Protein AF-A0A968WTU8-F1 (afdb_monomer_lite)

Sequence (227 aa):
MKKSLRFFLPLSRCSSVLLLAVFSMELAHGQPIQQPKMQFTPGAAETWNATWQGVAGRTYFPQWSPDLVTWNYMPHMEFGTGAKSLSVPDHGASQFFMRLQHVDDPSIADLTAARNADFDRDGFSNAYEIETLGTSPLLVPALVGDSDQDGLLDSWEIQYFGNLSQIANADPDGDGVNNQEEFINGSNPNHIPSTAPVPIGNLDPNTVTQVTNNWQEPVSFKVFTKI

pLDDT: mean 70.74, std 22.75, range [25.69, 97.5]

Structure (mmCIF, N/CA/C/O backbone):
data_AF-A0A968WTU8-F1
#
_entry.id   AF-A0A968WTU8-F1
#
loop_
_atom_site.group_PDB
_atom_site.id
_atom_site.type_symbol
_atom_site.label_atom_id
_atom_site.label_alt_id
_atom_site.label_comp_id
_atom_site.label_asym_id
_atom_site.label_entity_id
_atom_site.label_seq_id
_atom_site.pdbx_PDB_ins_code
_atom_site.Cartn_x
_atom_site.Cartn_y
_atom_site.Cartn_z
_atom_site.occupancy
_atom_site.B_iso_or_equiv
_atom_site.auth_seq_id
_atom_site.auth_comp_id
_atom_site.auth_asym_id
_atom_site.auth_atom_id
_atom_site.pdbx_PDB_model_num
ATOM 1 N N . MET A 1 1 ? -62.987 -37.146 27.485 1.00 36.16 1 MET A N 1
ATOM 2 C CA . MET A 1 1 ? -61.827 -36.363 27.966 1.00 36.16 1 MET A CA 1
ATOM 3 C C . MET A 1 1 ? -62.180 -34.872 27.883 1.00 36.16 1 MET A C 1
ATOM 5 O O . MET A 1 1 ? -62.634 -34.468 26.829 1.00 36.16 1 MET A O 1
ATOM 9 N N . LYS A 1 2 ? -62.093 -34.157 29.026 1.00 34.06 2 LYS A N 1
ATOM 10 C CA . LYS A 1 2 ? -62.074 -32.688 29.331 1.00 34.06 2 LYS A CA 1
ATOM 11 C C . LYS A 1 2 ? -62.731 -31.697 28.322 1.00 34.06 2 LYS A C 1
ATOM 13 O O . LYS A 1 2 ? -62.308 -31.634 27.182 1.00 34.06 2 LYS A O 1
ATOM 18 N N . LYS A 1 3 ? -63.834 -30.999 28.686 1.00 31.39 3 LYS A N 1
ATOM 19 C CA . LYS A 1 3 ? -63.937 -29.608 29.259 1.00 31.39 3 LYS A CA 1
ATOM 20 C C . LYS A 1 3 ? -63.150 -28.546 28.454 1.00 31.39 3 LYS A C 1
ATOM 22 O O . LYS A 1 3 ? -61.993 -28.799 28.186 1.00 31.39 3 LYS A O 1
ATOM 27 N N . SER A 1 4 ? -63.554 -27.299 28.191 1.00 29.16 4 SER A N 1
ATOM 28 C CA . SER A 1 4 ? -64.756 -26.457 28.322 1.00 29.16 4 SER A CA 1
ATOM 29 C C . SER A 1 4 ? -64.323 -25.031 27.881 1.00 29.16 4 SER A C 1
ATOM 31 O O . SER A 1 4 ? -63.171 -24.677 28.100 1.00 29.16 4 SER A O 1
ATOM 33 N N . LEU A 1 5 ? -65.280 -24.200 27.445 1.00 25.69 5 LEU A N 1
ATOM 34 C CA . LEU A 1 5 ? -65.369 -22.735 27.654 1.00 25.69 5 LEU A CA 1
ATOM 35 C C . LEU A 1 5 ? -64.759 -21.703 26.667 1.00 25.69 5 LEU A C 1
ATOM 37 O O . LEU A 1 5 ? -63.697 -21.866 26.087 1.00 25.69 5 LEU A O 1
ATOM 41 N N . ARG A 1 6 ? -65.545 -20.618 26.548 1.00 34.19 6 ARG A N 1
ATOM 42 C CA . ARG A 1 6 ? -65.535 -19.413 25.687 1.00 34.19 6 ARG A CA 1
ATOM 43 C C . ARG A 1 6 ? -64.488 -18.351 26.102 1.00 34.19 6 ARG A C 1
ATOM 45 O O . ARG A 1 6 ? -64.114 -18.358 27.267 1.00 34.19 6 ARG A O 1
ATOM 52 N N . PHE A 1 7 ? -64.169 -17.372 25.231 1.00 26.56 7 PHE A N 1
ATOM 53 C CA . PHE A 1 7 ? -64.463 -15.910 25.350 1.00 26.56 7 PHE A CA 1
ATOM 54 C C . PHE A 1 7 ? -63.643 -15.019 24.367 1.00 26.56 7 PHE A C 1
ATOM 56 O O . PHE A 1 7 ? -62.728 -15.487 23.705 1.00 26.56 7 PHE A O 1
ATOM 63 N N . PHE A 1 8 ? -64.081 -13.757 24.248 1.00 26.77 8 PHE A N 1
ATOM 64 C CA . PHE A 1 8 ? -63.790 -12.656 23.302 1.00 26.77 8 PHE A CA 1
ATOM 65 C C . PHE A 1 8 ? -62.324 -12.127 23.160 1.00 26.77 8 PHE A C 1
ATOM 67 O O . PHE A 1 8 ? -61.536 -12.251 24.087 1.00 26.77 8 PHE A O 1
ATOM 74 N N . LEU A 1 9 ? -62.074 -11.475 21.995 1.00 33.00 9 LEU A N 1
ATOM 75 C CA . LEU A 1 9 ? -61.032 -10.517 21.479 1.00 33.00 9 LEU A CA 1
ATOM 76 C C . LEU A 1 9 ? -60.126 -9.747 22.494 1.00 33.00 9 LEU A C 1
ATOM 78 O O . LEU A 1 9 ? -60.598 -9.555 23.612 1.00 33.00 9 LEU A O 1
ATOM 82 N N . PRO A 1 10 ? -58.921 -9.176 22.142 1.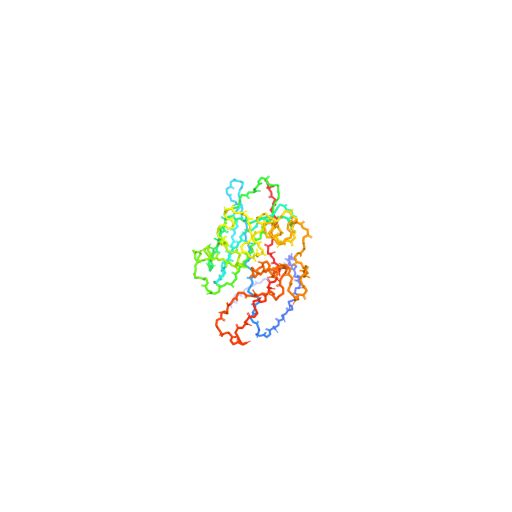00 31.44 10 PRO A N 1
ATOM 83 C CA . PRO A 1 10 ? -58.650 -8.365 20.925 1.00 31.44 10 PRO A CA 1
ATOM 84 C C . PRO A 1 10 ? -57.211 -8.362 20.312 1.00 31.44 10 PRO A C 1
ATOM 86 O O . PRO A 1 10 ? -56.293 -9.034 20.769 1.00 31.44 10 PRO A O 1
ATOM 89 N N . LEU A 1 11 ? -57.067 -7.574 19.231 1.00 36.69 11 LEU A N 1
ATOM 90 C CA . LEU A 1 11 ? -55.878 -7.267 18.411 1.00 36.69 11 LEU A CA 1
ATOM 91 C C . LEU A 1 11 ? -54.558 -7.042 19.175 1.00 36.69 11 LEU A C 1
ATOM 93 O O . LEU A 1 11 ? -54.524 -6.269 20.130 1.00 36.69 11 LEU A O 1
ATOM 97 N N . SER A 1 12 ? -53.443 -7.522 18.605 1.00 30.09 12 SER A N 1
ATOM 98 C CA . SER A 1 12 ? -52.182 -6.771 18.650 1.00 30.09 12 SER A CA 1
ATOM 99 C C . SER A 1 12 ? -51.237 -7.087 17.481 1.00 30.09 12 SER A C 1
ATOM 101 O O . SER A 1 12 ? -51.089 -8.226 17.051 1.00 30.09 12 SER A O 1
ATOM 103 N N . ARG A 1 13 ? -50.664 -5.994 16.975 1.00 31.86 13 ARG A N 1
ATOM 104 C CA . ARG A 1 13 ? -49.698 -5.752 15.890 1.00 31.86 13 ARG A CA 1
ATOM 105 C C . ARG A 1 13 ? -48.720 -6.884 15.532 1.00 31.86 13 ARG A C 1
ATOM 107 O O . ARG A 1 13 ? -48.031 -7.391 16.404 1.00 31.86 13 ARG A O 1
ATOM 114 N N . CYS A 1 14 ? -48.500 -7.074 14.228 1.00 28.91 14 CYS A N 1
ATOM 115 C CA . CYS A 1 14 ? -47.146 -7.115 13.660 1.00 28.91 14 CYS A CA 1
ATOM 116 C C . CYS A 1 14 ? -47.191 -6.884 12.140 1.00 28.91 14 CYS A C 1
ATOM 118 O O . CYS A 1 14 ? -47.881 -7.598 11.417 1.00 28.91 14 CYS A O 1
ATOM 120 N N . SER A 1 15 ? -46.490 -5.851 11.673 1.00 29.53 15 SER A N 1
ATOM 121 C CA . SER A 1 15 ? -46.333 -5.508 10.258 1.00 29.53 15 SER A CA 1
ATOM 122 C C . SER A 1 15 ? -45.468 -6.549 9.545 1.00 29.53 15 SER A C 1
ATOM 124 O O . SER A 1 15 ? -44.352 -6.815 9.983 1.00 29.53 15 SER A O 1
ATOM 126 N N . SER A 1 16 ? -45.935 -7.079 8.415 1.00 31.58 16 SER A N 1
ATOM 127 C CA . SER A 1 16 ? -45.098 -7.809 7.457 1.00 31.58 16 SER A CA 1
ATOM 128 C C . SER A 1 16 ? -44.962 -6.970 6.192 1.00 31.58 16 SER A C 1
ATOM 130 O O . SER A 1 16 ? -45.919 -6.821 5.436 1.00 31.58 16 SER A O 1
ATOM 132 N N . VAL A 1 17 ? -43.775 -6.401 5.980 1.00 32.84 17 VAL A N 1
ATOM 133 C CA . VAL A 1 17 ? -43.367 -5.853 4.683 1.00 32.84 17 VAL A CA 1
ATOM 134 C C . VAL A 1 17 ? -42.724 -6.996 3.904 1.00 32.84 17 VAL A C 1
ATOM 136 O O . VAL A 1 17 ? -41.742 -7.591 4.339 1.00 32.84 17 VAL A O 1
ATOM 139 N N . LEU A 1 18 ? -43.351 -7.326 2.781 1.00 27.78 18 LEU A N 1
ATOM 140 C CA . LEU A 1 18 ? -42.940 -8.331 1.812 1.00 27.78 18 LEU A CA 1
ATOM 141 C C . LEU A 1 18 ? -41.693 -7.825 1.064 1.00 27.78 18 LEU A C 1
ATOM 143 O O . LEU A 1 18 ? -41.792 -6.867 0.301 1.00 27.78 18 LEU A O 1
ATOM 147 N N . LEU A 1 19 ? -40.533 -8.450 1.277 1.00 27.72 19 LEU A N 1
ATOM 148 C CA . LEU A 1 19 ? -39.327 -8.196 0.485 1.00 27.72 19 LEU A CA 1
ATOM 149 C C . LEU A 1 19 ? -39.204 -9.300 -0.576 1.00 27.72 19 LEU A C 1
ATOM 151 O O . LEU A 1 19 ? -38.954 -10.459 -0.244 1.00 27.72 19 LEU A O 1
ATOM 155 N N . LEU A 1 20 ? -39.428 -8.949 -1.845 1.00 27.16 20 LEU A N 1
ATOM 156 C CA . LEU A 1 20 ? -39.150 -9.822 -2.988 1.00 27.16 20 LEU A CA 1
ATOM 157 C C . LEU A 1 20 ? -37.631 -10.041 -3.077 1.00 27.16 20 LEU A C 1
ATOM 159 O O . LEU A 1 20 ? -36.889 -9.107 -3.372 1.00 27.16 20 LEU A O 1
ATOM 163 N N . ALA A 1 21 ? -37.169 -11.268 -2.839 1.00 30.45 21 ALA A N 1
ATOM 164 C CA . ALA A 1 21 ? -35.802 -11.672 -3.141 1.00 30.45 21 ALA A CA 1
ATOM 165 C C . ALA A 1 21 ? -35.732 -12.132 -4.604 1.00 30.45 21 ALA A C 1
ATOM 167 O O . ALA A 1 21 ? -36.342 -13.136 -4.972 1.00 30.45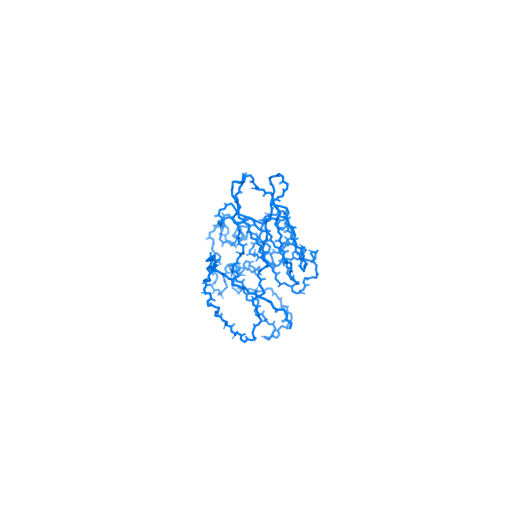 21 ALA A O 1
ATOM 168 N N . VAL A 1 22 ? -34.998 -11.397 -5.439 1.00 30.91 22 VAL A N 1
ATOM 169 C CA . VAL A 1 22 ? -34.605 -11.868 -6.771 1.00 30.91 22 VAL A CA 1
ATOM 170 C C . VAL A 1 22 ? -33.402 -12.790 -6.575 1.00 30.91 22 VAL A C 1
ATOM 172 O O . VAL A 1 22 ? -32.320 -12.338 -6.212 1.00 30.91 22 VAL A O 1
ATOM 175 N N . PHE A 1 23 ? -33.609 -14.095 -6.751 1.00 28.31 23 PHE A N 1
ATOM 176 C CA . PHE A 1 23 ? -32.534 -15.083 -6.839 1.00 28.31 23 PHE A CA 1
ATOM 177 C C . PHE A 1 23 ? -31.944 -15.017 -8.254 1.00 28.31 23 PHE A C 1
ATOM 179 O O . PHE A 1 23 ? -32.552 -15.524 -9.195 1.00 28.31 23 PHE A O 1
ATOM 186 N N . SER A 1 24 ? -30.771 -14.401 -8.411 1.00 33.47 24 SER A N 1
ATOM 187 C CA . SER A 1 24 ? -29.940 -14.613 -9.599 1.00 33.47 24 SER A CA 1
ATOM 188 C C . SER A 1 24 ? -29.107 -15.873 -9.385 1.00 33.47 24 SER A C 1
ATOM 190 O O . SER A 1 24 ? -28.289 -15.947 -8.470 1.00 33.47 24 SER A O 1
ATOM 192 N N . MET A 1 25 ? -29.364 -16.884 -10.209 1.00 30.64 25 MET A N 1
ATOM 193 C CA . MET A 1 25 ? -28.563 -18.097 -10.309 1.00 30.64 25 MET A CA 1
ATOM 194 C C . MET A 1 25 ? -27.553 -17.863 -11.440 1.00 30.64 25 MET A C 1
ATOM 196 O O . MET A 1 25 ? -27.904 -18.003 -12.608 1.00 30.64 25 MET A O 1
ATOM 200 N N . GLU A 1 26 ? -26.333 -17.443 -11.108 1.00 33.78 26 GLU A N 1
ATOM 201 C CA . GLU A 1 26 ? -25.251 -17.259 -12.085 1.00 33.78 26 GLU A CA 1
ATOM 202 C C . GLU A 1 26 ? -24.410 -18.545 -12.156 1.00 33.78 26 GLU A C 1
ATOM 204 O O . GLU A 1 26 ? -23.982 -19.088 -11.133 1.00 33.78 26 GLU A O 1
ATOM 209 N N . LEU A 1 27 ? -24.222 -19.060 -13.371 1.00 31.02 27 LEU A N 1
ATOM 210 C CA . LEU A 1 27 ? -23.417 -20.241 -13.676 1.00 31.02 27 LEU A CA 1
ATOM 211 C C . LEU A 1 27 ? -21.941 -20.031 -13.297 1.00 31.02 27 LEU A C 1
ATOM 213 O O . LEU A 1 27 ? -21.390 -18.949 -13.461 1.00 31.02 27 LEU A O 1
ATOM 217 N N . ALA A 1 28 ? -21.307 -21.119 -12.859 1.00 38.69 28 ALA A N 1
ATOM 218 C CA . ALA A 1 28 ? -19.905 -21.251 -12.472 1.00 38.69 28 ALA A CA 1
ATOM 219 C C . ALA A 1 28 ? -18.893 -20.490 -13.361 1.00 38.69 28 ALA A C 1
ATOM 221 O O . ALA A 1 28 ? -18.363 -21.034 -14.323 1.00 38.69 28 ALA A O 1
ATOM 222 N N . HIS A 1 29 ? -18.570 -19.264 -12.957 1.00 36.16 29 HIS A N 1
ATOM 223 C CA . HIS A 1 29 ? -17.266 -18.618 -13.097 1.00 36.16 29 HIS A CA 1
ATOM 224 C C . HIS A 1 29 ? -16.934 -18.079 -11.701 1.00 36.16 29 HIS A C 1
ATOM 226 O O . HIS A 1 29 ? -17.833 -17.583 -11.018 1.00 36.16 29 HIS A O 1
ATOM 232 N N . GLY A 1 30 ? -15.706 -18.310 -11.222 1.00 37.28 30 GLY A N 1
ATOM 233 C CA . GLY A 1 30 ? -15.306 -18.109 -9.824 1.00 37.28 30 GLY A CA 1
ATOM 234 C C . GLY A 1 30 ? -15.878 -16.822 -9.236 1.00 37.28 30 GLY A C 1
ATOM 235 O O . GLY A 1 30 ? -15.673 -15.745 -9.786 1.00 37.28 30 GLY A O 1
ATOM 236 N N . GLN A 1 31 ? -16.651 -16.957 -8.155 1.00 36.19 31 GLN A N 1
ATOM 237 C CA . GLN A 1 31 ? -17.247 -15.819 -7.460 1.00 36.19 31 GLN A CA 1
ATOM 238 C C . GLN A 1 31 ? -16.154 -14.774 -7.186 1.00 36.19 31 GLN A C 1
ATOM 240 O O . GLN A 1 31 ? -15.079 -15.179 -6.728 1.00 36.19 31 GLN A O 1
ATOM 245 N N . PRO A 1 32 ? -16.386 -13.468 -7.428 1.00 47.59 32 PRO A N 1
ATOM 246 C CA . PRO A 1 32 ? -15.446 -12.449 -6.980 1.00 47.59 32 PRO A CA 1
ATOM 247 C C . PRO A 1 32 ? -15.227 -12.669 -5.484 1.00 47.59 32 PRO A C 1
ATOM 249 O O . PRO A 1 32 ? -16.194 -12.716 -4.719 1.00 47.59 32 PRO A O 1
ATOM 252 N N . ILE A 1 33 ? -13.978 -12.918 -5.082 1.00 52.59 33 ILE A N 1
ATOM 253 C CA . ILE A 1 33 ? -13.648 -13.266 -3.700 1.00 52.59 33 ILE A CA 1
ATOM 254 C C . ILE A 1 33 ? -14.049 -12.072 -2.833 1.00 52.59 33 ILE A C 1
ATOM 256 O O . ILE A 1 33 ? -13.375 -11.041 -2.828 1.00 52.59 33 ILE A O 1
ATOM 260 N N . GLN A 1 34 ? -15.185 -12.209 -2.148 1.00 56.53 34 GLN A N 1
ATOM 261 C CA . GLN A 1 34 ? -15.853 -11.139 -1.417 1.00 56.53 34 GLN A CA 1
ATOM 262 C C . GLN A 1 34 ? -14.861 -10.423 -0.492 1.00 56.53 34 GLN A C 1
ATOM 264 O O . GLN A 1 34 ? -14.190 -11.068 0.319 1.00 56.53 34 GLN A O 1
ATOM 269 N N . GLN A 1 35 ? -14.767 -9.091 -0.595 1.00 63.72 35 GLN A N 1
ATOM 270 C CA . GLN A 1 35 ? -13.963 -8.316 0.347 1.00 63.72 35 GLN A CA 1
ATOM 271 C C . GLN A 1 35 ? -14.434 -8.582 1.780 1.00 63.72 35 GLN A C 1
ATOM 273 O O . GLN A 1 35 ? -15.645 -8.600 2.045 1.00 63.72 35 GLN A O 1
ATOM 278 N N . PRO A 1 36 ? -13.507 -8.782 2.727 1.00 71.56 36 PRO A N 1
ATOM 279 C CA . PRO A 1 36 ? -13.902 -9.058 4.087 1.00 71.56 36 PRO A CA 1
ATOM 280 C C . PRO A 1 36 ? -14.530 -7.814 4.706 1.00 71.56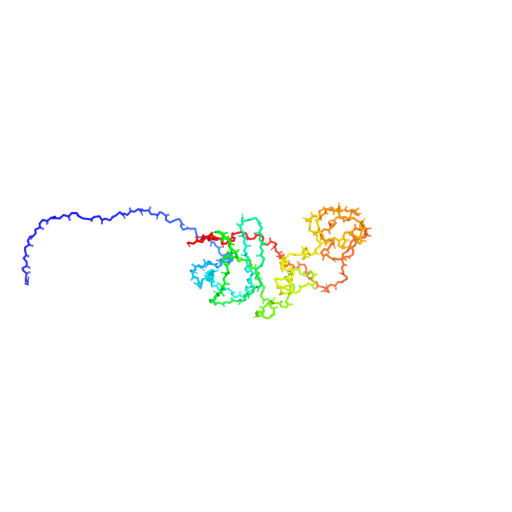 36 PRO A C 1
ATOM 282 O O . PRO A 1 36 ? -13.952 -6.729 4.740 1.00 71.56 36 PRO A O 1
ATOM 285 N N . LYS A 1 37 ? -15.749 -7.985 5.216 1.00 79.31 37 LYS A N 1
ATOM 286 C CA . LYS A 1 37 ? -16.483 -6.909 5.873 1.00 79.31 37 LYS A CA 1
ATOM 287 C C . LYS A 1 37 ? -15.765 -6.511 7.159 1.00 79.31 37 LYS A C 1
ATOM 289 O O . LYS A 1 37 ? -15.771 -7.273 8.128 1.00 79.31 37 LYS A O 1
ATOM 294 N N . MET A 1 38 ? -15.217 -5.299 7.183 1.00 85.12 38 MET A N 1
ATOM 295 C CA . MET A 1 38 ? -14.654 -4.737 8.404 1.00 85.12 38 MET A CA 1
ATOM 296 C C . MET A 1 38 ? -15.740 -4.423 9.434 1.00 85.12 38 MET A C 1
ATOM 298 O O . MET A 1 38 ? -16.815 -3.898 9.124 1.00 85.12 38 MET A O 1
ATOM 302 N N . GLN A 1 39 ? -15.429 -4.713 10.689 1.00 87.12 39 GLN A N 1
ATOM 303 C CA . GLN A 1 39 ? -16.200 -4.322 11.855 1.00 87.12 39 GLN A CA 1
ATOM 304 C C . GLN A 1 39 ? -15.348 -3.430 12.741 1.00 87.12 39 GLN A C 1
ATOM 306 O O . GLN A 1 39 ? -14.137 -3.598 12.832 1.00 87.12 39 GLN A O 1
ATOM 311 N N . PHE A 1 40 ? -16.008 -2.490 13.406 1.00 84.94 40 PHE A N 1
ATOM 312 C CA . PHE A 1 40 ? -15.340 -1.498 14.229 1.00 84.94 40 PHE A CA 1
ATOM 313 C C . PHE A 1 40 ? -16.048 -1.376 15.561 1.00 84.94 40 PHE A C 1
ATOM 315 O O . PHE A 1 40 ? -17.273 -1.221 15.595 1.00 84.94 40 PHE A O 1
ATOM 322 N N . THR A 1 41 ? -15.269 -1.417 16.630 1.00 88.75 41 THR A N 1
ATOM 323 C CA . THR A 1 41 ? -15.736 -1.203 17.999 1.00 88.75 41 THR A CA 1
ATOM 324 C C . THR A 1 41 ? -14.846 -0.168 18.678 1.00 88.75 41 THR A C 1
ATOM 326 O O . THR A 1 41 ? -13.655 -0.127 18.364 1.00 88.75 41 THR A O 1
ATOM 329 N N . PRO A 1 42 ? -15.367 0.635 19.620 1.00 88.00 42 PRO A N 1
ATOM 330 C CA . PRO A 1 42 ? -14.521 1.488 20.450 1.00 88.00 42 PRO A CA 1
ATOM 331 C C . PRO A 1 42 ? -13.392 0.681 21.109 1.00 88.00 42 PRO A C 1
ATOM 333 O O . PRO A 1 42 ? -13.622 -0.440 21.572 1.00 88.00 42 PRO A O 1
ATOM 336 N N . GLY A 1 43 ? -12.178 1.229 21.092 1.00 86.19 43 GLY A N 1
ATOM 337 C CA . GLY A 1 43 ? -10.999 0.661 21.741 1.00 86.19 43 GLY A CA 1
ATOM 338 C C . GLY A 1 43 ? -10.735 1.292 23.109 1.00 86.19 43 GLY A C 1
ATOM 339 O O . GLY A 1 43 ? -11.658 1.694 23.820 1.00 86.19 43 GLY A O 1
ATOM 340 N N . ALA A 1 44 ? -9.456 1.383 23.477 1.00 85.69 44 ALA A N 1
ATOM 341 C CA . ALA A 1 44 ? -9.008 2.251 24.565 1.00 85.69 44 ALA A CA 1
ATOM 342 C C . ALA A 1 44 ? -9.238 3.736 24.208 1.00 85.69 44 ALA A C 1
ATOM 344 O O . ALA A 1 44 ? -9.654 4.053 23.091 1.00 85.69 44 ALA A O 1
ATOM 345 N N . ALA A 1 45 ? -8.964 4.652 25.144 1.00 83.81 45 ALA A N 1
ATOM 346 C CA . ALA A 1 45 ? -9.089 6.090 24.894 1.00 83.81 45 ALA A CA 1
ATOM 347 C C . ALA A 1 45 ? -8.400 6.484 23.574 1.00 83.81 45 ALA A C 1
ATOM 349 O O . ALA A 1 45 ? -7.258 6.098 23.344 1.00 83.81 45 ALA A O 1
ATOM 350 N N . GLU A 1 46 ? -9.128 7.210 22.719 1.00 83.69 46 GLU A N 1
ATOM 351 C CA . GLU A 1 46 ? -8.649 7.712 21.417 1.00 83.69 46 GLU A CA 1
ATOM 352 C C . GLU A 1 46 ? -8.266 6.618 20.405 1.00 83.69 46 GLU A C 1
ATOM 354 O O . GLU A 1 46 ? -7.495 6.853 19.477 1.00 83.69 46 GLU A O 1
ATOM 359 N N . THR A 1 47 ? -8.827 5.411 20.548 1.00 87.19 47 THR A N 1
ATOM 360 C CA . THR A 1 47 ? -8.600 4.308 19.605 1.00 87.19 47 THR A CA 1
ATOM 361 C C . THR A 1 47 ? -9.886 3.583 19.217 1.00 87.19 47 THR A C 1
ATOM 363 O O . THR A 1 47 ? -10.869 3.537 19.962 1.00 87.19 47 THR A O 1
ATOM 366 N N . TRP A 1 48 ? -9.855 2.960 18.046 1.00 87.94 48 TRP A N 1
ATOM 367 C CA . TRP A 1 48 ? -10.869 2.057 17.520 1.00 87.94 48 TRP A CA 1
ATOM 368 C C . TRP A 1 48 ? -10.243 0.695 17.236 1.00 87.94 48 TRP A C 1
ATOM 370 O O . TRP A 1 48 ? -9.132 0.612 16.727 1.00 87.94 48 TRP A O 1
ATOM 380 N N . ASN A 1 49 ? -10.968 -0.385 17.514 1.00 89.81 49 ASN A N 1
ATOM 381 C CA . ASN A 1 49 ? -10.571 -1.721 17.079 1.00 89.81 49 ASN A CA 1
ATOM 382 C C . ASN A 1 49 ? -11.229 -2.010 15.730 1.00 89.81 49 ASN A C 1
ATOM 384 O O . ASN A 1 49 ? -12.455 -2.122 15.660 1.00 89.81 49 ASN A O 1
ATOM 388 N N . ALA A 1 50 ? -10.424 -2.145 14.682 1.00 90.94 50 ALA A N 1
ATOM 389 C CA . ALA A 1 50 ? -10.840 -2.623 13.371 1.00 90.94 50 ALA A CA 1
ATOM 390 C C . ALA A 1 50 ? -10.650 -4.141 13.309 1.00 90.94 50 ALA A C 1
ATOM 392 O O . ALA A 1 50 ? -9.580 -4.637 13.645 1.00 90.94 50 ALA A O 1
ATOM 393 N N . THR A 1 51 ? -11.663 -4.893 12.886 1.00 92.38 51 THR A N 1
ATOM 394 C CA . THR A 1 51 ? -11.590 -6.357 12.765 1.00 92.38 51 THR A CA 1
ATOM 395 C C . THR A 1 51 ? -12.167 -6.837 11.447 1.00 92.38 51 THR A C 1
ATOM 397 O O . THR A 1 51 ? -13.125 -6.260 10.933 1.00 92.38 51 THR A O 1
ATOM 400 N N . TRP A 1 52 ? -11.596 -7.897 10.886 1.00 91.94 52 TRP A N 1
ATOM 401 C CA . TRP A 1 52 ? -12.084 -8.521 9.657 1.00 91.94 52 TRP A CA 1
ATOM 402 C C . TRP A 1 52 ? -11.748 -10.013 9.633 1.00 91.94 52 TRP A C 1
ATOM 404 O O . TRP A 1 52 ? -10.980 -10.505 10.458 1.00 91.94 52 TRP A O 1
ATOM 414 N N . GLN A 1 53 ? -12.364 -10.756 8.714 1.00 92.44 53 GLN A N 1
ATOM 415 C CA . GLN A 1 53 ? -12.021 -12.160 8.484 1.00 92.44 53 GLN A CA 1
ATOM 416 C C . GLN A 1 53 ? -11.028 -12.260 7.332 1.00 92.44 53 GLN A C 1
ATOM 418 O O . GLN A 1 53 ? -11.286 -11.763 6.241 1.00 92.44 53 GLN A O 1
ATOM 423 N N . GLY A 1 54 ? -9.888 -12.883 7.589 1.00 90.88 54 GLY A N 1
ATOM 424 C CA . GLY A 1 54 ? -8.835 -13.109 6.615 1.00 90.88 54 GLY A CA 1
ATOM 425 C C . GLY A 1 54 ? -9.201 -14.172 5.577 1.00 90.88 54 GLY A C 1
ATOM 426 O O . GLY A 1 54 ? -9.978 -15.091 5.852 1.00 90.88 54 GLY A O 1
ATOM 427 N N . VAL A 1 55 ? -8.582 -14.079 4.405 1.00 87.81 55 VAL A N 1
ATOM 428 C CA . VAL A 1 55 ? -8.730 -14.981 3.258 1.00 87.81 55 VAL A CA 1
ATOM 429 C C . VAL A 1 55 ? -7.374 -15.624 2.962 1.00 87.81 55 VAL A C 1
ATOM 431 O O . VAL A 1 55 ? -6.333 -14.985 3.096 1.00 87.81 55 VAL A O 1
ATOM 434 N N . ALA A 1 56 ? -7.365 -16.907 2.597 1.00 87.12 56 ALA A N 1
ATOM 435 C CA . ALA A 1 56 ? -6.133 -17.625 2.267 1.00 87.12 56 ALA A CA 1
ATOM 436 C C . ALA A 1 56 ? -5.416 -16.969 1.076 1.00 87.12 56 ALA A C 1
ATOM 438 O O . ALA A 1 56 ? -6.071 -16.627 0.098 1.00 87.12 56 ALA A O 1
ATOM 439 N N . GLY A 1 57 ? -4.091 -16.809 1.161 1.00 84.88 57 GLY A N 1
ATOM 440 C CA . GLY A 1 57 ? -3.283 -16.199 0.094 1.00 84.88 57 GLY A CA 1
ATOM 441 C C . GLY A 1 57 ? -3.462 -14.685 -0.072 1.00 84.88 57 GLY A C 1
ATOM 442 O O . GLY A 1 57 ? -2.883 -14.109 -0.986 1.00 84.88 57 GLY A O 1
ATOM 443 N N . ARG A 1 58 ? -4.250 -14.034 0.796 1.00 90.12 58 ARG A N 1
ATOM 444 C CA . ARG A 1 58 ? -4.491 -12.591 0.741 1.00 90.12 58 ARG A CA 1
ATOM 445 C C . ARG A 1 58 ? -3.588 -11.841 1.710 1.00 90.12 58 ARG A C 1
ATOM 447 O O . ARG A 1 58 ? -3.593 -12.130 2.909 1.00 90.12 58 ARG A O 1
ATOM 454 N N . THR A 1 59 ? -2.886 -10.837 1.202 1.00 92.88 59 THR A N 1
ATOM 455 C CA . THR A 1 59 ? -2.178 -9.823 1.992 1.00 92.88 59 THR A CA 1
ATOM 456 C C . THR A 1 59 ? -3.049 -8.580 2.101 1.00 92.88 59 THR A C 1
ATOM 458 O O . THR A 1 59 ? -3.648 -8.167 1.113 1.00 92.88 59 THR A O 1
ATOM 461 N N . TYR A 1 60 ? -3.131 -7.983 3.286 1.00 93.12 60 TYR A N 1
ATOM 462 C CA . TYR A 1 60 ? -3.938 -6.802 3.575 1.00 93.12 60 TYR A CA 1
ATOM 463 C C . TYR A 1 60 ? -3.066 -5.613 3.960 1.00 93.12 60 TYR A C 1
ATOM 465 O O . TYR A 1 60 ? -2.194 -5.740 4.820 1.00 93.12 60 TYR A O 1
ATOM 473 N N . PHE A 1 61 ? -3.407 -4.455 3.403 1.00 92.00 61 PHE A N 1
ATOM 474 C CA . PHE A 1 61 ? -2.774 -3.164 3.637 1.00 92.00 61 PHE A CA 1
ATOM 475 C C . PHE A 1 61 ? -3.845 -2.173 4.121 1.00 92.00 61 PHE A C 1
ATOM 477 O O . PHE A 1 61 ? -4.620 -1.636 3.320 1.00 92.00 61 PHE A O 1
ATOM 484 N N . PRO A 1 62 ? -3.979 -1.972 5.440 1.00 92.12 62 PRO A N 1
ATOM 485 C CA . PRO A 1 62 ? -4.906 -0.998 5.991 1.00 92.12 62 PRO A CA 1
ATOM 486 C C . PRO A 1 62 ? -4.508 0.421 5.587 1.00 92.12 62 PRO A C 1
ATOM 488 O O . PRO A 1 62 ? -3.340 0.800 5.656 1.00 92.12 62 PRO A O 1
ATOM 491 N N . GLN A 1 63 ? -5.500 1.216 5.200 1.00 89.88 63 GLN A N 1
ATOM 492 C CA . GLN A 1 63 ? -5.327 2.630 4.898 1.00 89.88 63 GLN A CA 1
ATOM 493 C C . GLN A 1 63 ? -6.345 3.469 5.656 1.00 89.88 63 GLN A C 1
ATOM 495 O O . GLN A 1 63 ? -7.457 3.015 5.949 1.00 89.88 63 GLN A O 1
ATOM 500 N N . TRP A 1 64 ? -5.979 4.721 5.906 1.00 86.88 64 TRP A N 1
ATOM 501 C CA . TRP A 1 64 ? -6.859 5.715 6.497 1.00 86.88 64 TRP A CA 1
ATOM 502 C C . TRP A 1 64 ? -6.886 6.994 5.665 1.00 86.88 64 TRP A C 1
ATOM 504 O O . TRP A 1 64 ? -5.960 7.295 4.912 1.00 86.88 64 TRP A O 1
ATOM 514 N N . SER A 1 65 ? -7.973 7.740 5.798 1.00 84.12 65 SER A N 1
ATOM 515 C CA . SER A 1 65 ? -8.161 9.017 5.122 1.00 84.12 65 SER A CA 1
ATOM 516 C C . SER A 1 65 ? -8.950 9.974 6.013 1.00 84.12 65 SER A C 1
ATOM 518 O O . SER A 1 65 ? -9.909 9.539 6.650 1.00 84.12 65 SER A O 1
ATOM 520 N N . PRO A 1 66 ? -8.593 11.265 6.082 1.00 80.81 66 PRO A N 1
ATOM 521 C CA . PRO A 1 66 ? -9.409 12.264 6.766 1.00 80.81 66 PRO A CA 1
ATOM 522 C C . PRO A 1 66 ? -10.602 12.746 5.918 1.00 80.81 66 PRO A C 1
ATOM 524 O O . PRO A 1 66 ? -11.561 13.281 6.467 1.00 80.81 66 PRO A O 1
ATOM 527 N N . ASP A 1 67 ? -10.555 12.574 4.595 1.00 79.38 67 ASP A N 1
ATOM 528 C CA . ASP A 1 67 ? -11.382 13.316 3.631 1.00 79.38 67 ASP A CA 1
ATOM 529 C C . ASP A 1 67 ? -11.942 12.467 2.469 1.00 79.38 67 ASP A C 1
ATOM 531 O O . ASP A 1 67 ? -12.621 13.010 1.603 1.00 79.38 67 ASP A O 1
ATOM 535 N N . LEU A 1 68 ? -11.688 11.150 2.453 1.00 78.88 68 LEU A N 1
ATOM 536 C CA . LEU A 1 68 ? -11.951 10.203 1.350 1.00 78.88 68 LEU A CA 1
ATOM 537 C C . LEU A 1 68 ? -11.146 10.439 0.066 1.00 78.88 68 LEU A C 1
ATOM 539 O O . LEU A 1 68 ? -11.304 9.678 -0.892 1.00 78.88 68 LEU A O 1
ATOM 543 N N . VAL A 1 69 ? -10.275 11.441 0.043 1.00 74.12 69 VAL A N 1
ATOM 544 C CA . VAL A 1 69 ? -9.465 11.803 -1.123 1.00 74.12 69 VAL A CA 1
ATOM 545 C C . VAL A 1 69 ? -8.021 11.391 -0.880 1.00 74.12 69 VAL A C 1
ATOM 547 O O . VAL A 1 69 ? -7.451 10.617 -1.645 1.00 74.12 69 VAL A O 1
ATOM 550 N N . THR A 1 70 ? -7.457 11.844 0.232 1.00 77.12 70 THR A N 1
ATOM 551 C CA . THR A 1 70 ? -6.082 11.586 0.636 1.00 77.12 70 THR A CA 1
ATOM 552 C C . THR A 1 70 ? -6.030 10.286 1.425 1.00 77.12 70 THR A C 1
ATOM 554 O O . THR A 1 70 ? -6.523 10.222 2.555 1.00 77.12 70 THR A O 1
ATOM 557 N N . TRP A 1 71 ? -5.447 9.239 0.843 1.00 82.81 71 TRP A N 1
ATOM 558 C CA . TRP A 1 71 ? -5.315 7.928 1.478 1.00 82.81 71 TRP A CA 1
ATOM 559 C C . TRP A 1 71 ? -3.878 7.673 1.906 1.00 82.81 71 TRP A C 1
ATOM 561 O O . TRP A 1 71 ? -2.955 7.796 1.113 1.00 82.81 71 TRP A O 1
ATOM 571 N N . ASN A 1 72 ? -3.712 7.269 3.160 1.00 85.38 72 ASN A N 1
ATOM 572 C CA . ASN A 1 72 ? -2.419 7.010 3.771 1.00 85.38 72 ASN A CA 1
ATOM 573 C C . ASN A 1 72 ? -2.352 5.545 4.197 1.00 85.38 72 ASN A C 1
ATOM 575 O O . ASN A 1 72 ? -3.290 5.042 4.828 1.00 85.38 72 ASN A O 1
ATOM 579 N N . TYR A 1 73 ? -1.248 4.867 3.887 1.00 89.38 73 TYR A N 1
ATOM 580 C CA . TYR A 1 73 ? -0.993 3.527 4.408 1.00 89.38 73 TYR A CA 1
ATOM 581 C C . TYR A 1 73 ? -0.728 3.565 5.910 1.00 89.38 73 TYR A C 1
ATOM 583 O O . TYR A 1 73 ? -0.081 4.470 6.436 1.00 89.38 73 TYR A O 1
ATOM 591 N N . MET A 1 74 ? -1.272 2.578 6.618 1.00 90.12 74 MET A N 1
ATOM 592 C CA . MET A 1 74 ? -0.870 2.300 7.988 1.00 90.12 74 MET A CA 1
ATOM 593 C C . MET A 1 74 ? 0.386 1.423 7.951 1.00 90.12 74 MET A C 1
ATOM 595 O O . MET A 1 74 ? 0.459 0.534 7.100 1.00 90.12 74 MET A O 1
ATOM 599 N N . PRO A 1 75 ? 1.335 1.597 8.887 1.00 92.69 75 PRO A N 1
ATOM 600 C CA . PRO A 1 75 ? 2.524 0.753 8.993 1.00 92.69 75 PRO A CA 1
ATOM 601 C C . PRO A 1 75 ? 2.158 -0.615 9.601 1.00 92.69 75 PRO A C 1
ATOM 603 O O . PRO A 1 75 ? 2.594 -0.975 10.693 1.00 92.69 75 PRO A O 1
ATOM 606 N N . HIS A 1 76 ? 1.251 -1.342 8.945 1.00 93.06 76 HIS A N 1
ATOM 607 C CA . HIS A 1 76 ? 0.718 -2.628 9.382 1.00 93.06 76 HIS A CA 1
ATOM 608 C C . HIS A 1 76 ? 0.351 -3.491 8.177 1.00 93.06 76 HIS A C 1
ATOM 610 O O . HIS A 1 76 ? -0.239 -3.006 7.216 1.00 93.06 76 HIS A O 1
ATOM 616 N N . MET A 1 77 ? 0.624 -4.792 8.265 1.00 94.44 77 MET A N 1
ATOM 617 C CA . MET A 1 77 ? 0.220 -5.785 7.267 1.00 94.44 77 MET A CA 1
ATOM 618 C C . MET A 1 77 ? -0.354 -7.013 7.954 1.00 94.44 77 MET A C 1
ATOM 620 O O . MET A 1 77 ? 0.119 -7.433 9.008 1.00 94.44 77 MET A O 1
ATOM 624 N N . GLU A 1 78 ? -1.332 -7.636 7.307 1.00 95.50 78 GLU A N 1
ATOM 625 C CA . GLU A 1 78 ? -1.860 -8.940 7.704 1.00 95.50 78 GLU A CA 1
ATOM 626 C C . GLU A 1 78 ? -1.852 -9.889 6.515 1.00 95.50 78 GLU A C 1
ATOM 628 O O . GLU A 1 78 ? -2.075 -9.470 5.385 1.00 95.50 78 GLU A O 1
ATOM 633 N N . PHE A 1 79 ? -1.665 -11.181 6.772 1.00 95.06 79 PHE A N 1
ATOM 634 C CA . PHE A 1 79 ? -1.705 -12.204 5.731 1.00 95.06 79 PHE A CA 1
ATOM 635 C C . PHE A 1 79 ? -2.608 -13.375 6.116 1.00 95.06 79 PHE A C 1
ATOM 637 O O . PHE A 1 79 ? -2.637 -13.809 7.275 1.00 95.06 79 PHE A O 1
ATOM 644 N N . GLY A 1 80 ? -3.305 -13.916 5.121 1.00 92.06 80 GLY A N 1
ATOM 645 C CA . GLY A 1 80 ? -3.952 -15.215 5.185 1.00 92.06 80 GLY A CA 1
ATOM 646 C C . GLY A 1 80 ? -5.275 -15.233 5.948 1.00 92.06 80 GLY A C 1
ATOM 647 O O . GLY A 1 80 ? -5.902 -14.209 6.224 1.00 92.06 80 GLY A O 1
ATOM 648 N N . THR A 1 81 ? -5.713 -16.447 6.283 1.00 91.62 81 THR A N 1
ATOM 649 C CA . THR A 1 81 ? -7.006 -16.727 6.921 1.00 91.62 81 THR A CA 1
ATOM 650 C C . THR A 1 81 ? -7.084 -16.296 8.388 1.00 91.62 81 THR A C 1
ATOM 652 O O . THR A 1 81 ? -6.070 -16.058 9.042 1.00 91.62 81 THR A O 1
ATOM 655 N N . GLY A 1 82 ? -8.300 -16.323 8.942 1.00 92.56 82 GLY A N 1
ATOM 656 C CA . GLY A 1 82 ? -8.558 -16.188 10.379 1.00 92.56 82 GLY A CA 1
ATOM 657 C C . GLY A 1 82 ? -8.968 -14.777 10.790 1.00 92.56 82 GLY A C 1
ATOM 658 O O . GLY A 1 82 ? -8.944 -13.851 9.986 1.00 92.56 82 GLY A O 1
ATOM 659 N N . ALA A 1 83 ? -9.376 -14.611 12.047 1.00 93.88 83 ALA A N 1
ATOM 660 C CA . ALA A 1 83 ? -9.778 -13.305 12.556 1.00 93.88 83 ALA A CA 1
ATOM 661 C C . ALA A 1 83 ? -8.569 -12.360 12.617 1.00 93.88 83 ALA A C 1
ATOM 663 O O . ALA A 1 83 ? -7.545 -12.695 13.213 1.00 93.88 83 ALA A O 1
ATOM 664 N N . LYS A 1 84 ? -8.709 -11.185 12.006 1.00 94.25 84 LYS A N 1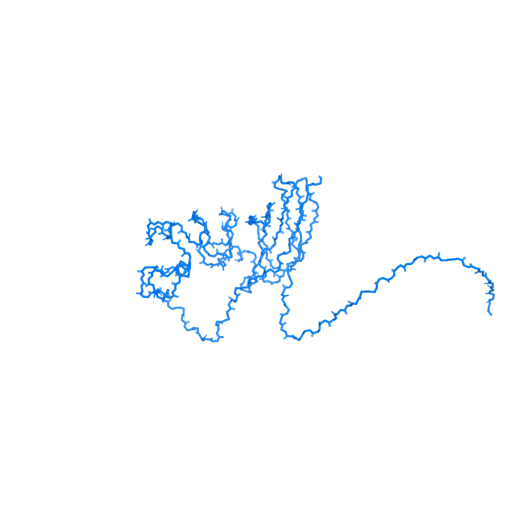
ATOM 665 C CA . LYS A 1 84 ? -7.713 -10.115 11.981 1.00 94.25 84 LYS A CA 1
ATOM 666 C C . LYS A 1 84 ? -8.189 -8.942 12.820 1.00 94.25 84 LYS A C 1
ATOM 668 O O . LYS A 1 84 ? -9.395 -8.683 12.891 1.00 94.25 84 LYS A O 1
ATOM 673 N N . SER A 1 85 ? -7.252 -8.240 13.445 1.00 92.12 85 SER A N 1
ATOM 674 C CA . SER A 1 85 ? -7.553 -7.072 14.266 1.00 92.12 85 SER A CA 1
ATOM 675 C C . SER A 1 85 ? -6.432 -6.048 14.223 1.00 92.12 85 SER A C 1
ATOM 677 O O . SER A 1 85 ? -5.268 -6.419 14.333 1.00 92.12 85 SER A O 1
ATOM 679 N N . LEU A 1 86 ? -6.796 -4.772 14.168 1.00 92.62 86 LEU A N 1
ATOM 680 C CA . LEU A 1 86 ? -5.883 -3.644 14.257 1.00 92.62 86 LEU A CA 1
ATOM 681 C C . LEU A 1 86 ? -6.444 -2.604 15.229 1.00 92.62 86 LEU A C 1
ATOM 683 O O . LEU A 1 86 ? -7.618 -2.237 15.141 1.00 92.62 86 LEU A O 1
ATOM 687 N N . SER A 1 87 ? -5.596 -2.115 16.129 1.00 91.75 87 SER A N 1
ATOM 688 C CA . SER A 1 87 ? -5.886 -0.932 16.939 1.00 91.75 87 SER A CA 1
ATOM 689 C C . SER A 1 87 ? -5.542 0.315 16.137 1.00 91.75 87 SER A C 1
ATOM 691 O O . SER A 1 87 ? -4.402 0.490 15.715 1.00 91.75 87 SER A O 1
ATOM 693 N N . VAL A 1 88 ? -6.525 1.182 15.937 1.00 89.38 88 VAL A N 1
ATOM 694 C CA . VAL A 1 88 ? -6.425 2.358 15.076 1.00 89.38 88 VAL A CA 1
ATOM 695 C C . VAL A 1 88 ? -6.574 3.607 15.936 1.00 89.38 88 VAL A C 1
ATOM 697 O O . VAL A 1 88 ? -7.613 3.747 16.586 1.00 89.38 88 VAL A O 1
ATOM 700 N N . PRO A 1 89 ? -5.577 4.504 15.991 1.00 86.62 89 PRO A N 1
ATOM 701 C CA . PRO A 1 89 ? -5.747 5.778 16.676 1.00 86.62 89 PRO A CA 1
ATOM 702 C C . PRO A 1 89 ? -6.804 6.628 15.959 1.00 86.62 89 PRO A C 1
ATOM 704 O O . PRO A 1 89 ? -6.991 6.515 14.753 1.00 86.62 89 PRO A O 1
ATOM 707 N N . ASP A 1 90 ? -7.494 7.509 16.680 1.00 78.00 90 ASP A N 1
ATOM 708 C CA . ASP A 1 90 ? -8.453 8.450 16.078 1.00 78.00 90 ASP A CA 1
ATOM 709 C C . ASP A 1 90 ? -7.777 9.556 15.239 1.00 78.00 90 ASP A C 1
ATOM 711 O O . ASP A 1 90 ? -8.454 10.383 14.627 1.00 78.00 90 ASP A O 1
ATOM 715 N N . HIS A 1 91 ? -6.436 9.564 15.217 1.00 78.56 91 HIS A N 1
ATOM 716 C CA . HIS A 1 91 ? -5.580 10.535 14.536 1.00 78.56 91 HIS A CA 1
ATOM 717 C C . HIS A 1 91 ? -5.884 11.993 14.924 1.00 78.56 91 HIS A C 1
ATOM 719 O O . HIS A 1 91 ? -5.618 12.917 14.158 1.00 78.56 91 HIS A O 1
ATOM 725 N N . GLY A 1 92 ? -6.462 12.215 16.111 1.00 75.69 92 GLY A N 1
ATOM 726 C CA . GLY A 1 92 ? -6.911 13.528 16.571 1.00 75.69 92 GLY A CA 1
ATOM 727 C C . GLY A 1 92 ? -8.062 14.122 15.751 1.00 75.69 92 GLY A C 1
ATOM 728 O O . GLY A 1 92 ? -8.471 15.255 16.013 1.00 75.69 92 GLY A O 1
ATOM 729 N N . ALA A 1 93 ? -8.595 13.387 14.773 1.00 72.69 93 ALA A N 1
ATOM 730 C CA . ALA A 1 93 ? -9.631 13.865 13.877 1.00 72.69 93 ALA A CA 1
ATOM 731 C C . ALA A 1 93 ? -11.022 13.681 14.501 1.00 72.69 93 ALA A C 1
ATOM 733 O O . ALA A 1 93 ? -11.303 12.706 15.201 1.00 72.69 93 ALA A O 1
ATOM 734 N N . SER A 1 94 ? -11.934 14.620 14.229 1.00 74.88 94 SER A N 1
ATOM 735 C CA . SER A 1 94 ? -13.346 14.457 14.597 1.00 74.88 94 SER A CA 1
ATOM 736 C C . SER A 1 94 ? -14.003 13.338 13.794 1.00 74.88 94 SER A C 1
ATOM 738 O O . SER A 1 94 ? -14.933 12.705 14.294 1.00 74.88 94 SER A O 1
ATOM 740 N N . GLN A 1 95 ? -13.511 13.096 12.575 1.00 78.06 95 GLN A N 1
ATOM 741 C CA . GLN A 1 95 ? -13.892 11.992 11.712 1.00 78.06 95 GLN A CA 1
ATOM 742 C C . GLN A 1 95 ? -12.711 11.517 10.871 1.00 78.06 95 GLN A C 1
ATOM 744 O O . GLN A 1 95 ? -11.855 12.309 10.491 1.00 78.06 95 GLN A O 1
ATOM 749 N N . PHE A 1 96 ? -12.696 10.227 10.558 1.00 82.50 96 PHE A N 1
ATOM 750 C CA . PHE A 1 96 ? -11.790 9.650 9.572 1.00 82.50 96 PHE A CA 1
ATOM 751 C C . PHE A 1 96 ? -12.461 8.450 8.901 1.00 82.50 96 PHE A C 1
ATOM 753 O O . PHE A 1 96 ? -13.518 7.973 9.330 1.00 82.50 96 PHE A O 1
ATOM 760 N N . PHE A 1 97 ? -11.843 7.974 7.832 1.00 84.44 97 PHE A N 1
ATOM 761 C CA . PHE A 1 97 ? -12.274 6.848 7.026 1.00 84.44 97 PHE A CA 1
ATOM 762 C C . PHE A 1 97 ? -11.175 5.799 7.016 1.00 84.44 97 PHE A C 1
ATOM 764 O O . PHE A 1 97 ? -9.992 6.117 7.108 1.00 84.44 97 PHE A O 1
ATOM 771 N N . MET A 1 98 ? -11.573 4.541 6.875 1.00 86.88 98 MET A N 1
ATOM 772 C CA . MET A 1 98 ? -10.644 3.429 6.724 1.00 86.88 98 MET A CA 1
ATOM 773 C C . MET A 1 98 ? -11.045 2.536 5.571 1.00 86.88 98 MET A C 1
ATOM 775 O O . MET A 1 98 ? -12.237 2.368 5.316 1.00 86.88 98 MET A O 1
ATOM 779 N N . ARG A 1 99 ? -10.053 1.905 4.946 1.00 86.88 99 ARG A N 1
ATOM 780 C CA . ARG A 1 99 ? -10.245 0.820 3.981 1.00 86.88 99 ARG A CA 1
ATOM 781 C C . ARG A 1 99 ? -9.157 -0.240 4.129 1.00 86.88 99 ARG A C 1
ATOM 783 O O . ARG A 1 99 ? -8.112 0.016 4.724 1.00 86.88 99 ARG A O 1
ATOM 790 N N . LEU A 1 100 ? -9.411 -1.423 3.578 1.00 87.69 100 LEU A N 1
ATOM 791 C CA . LEU A 1 100 ? -8.407 -2.473 3.408 1.00 87.69 100 LEU A CA 1
ATOM 792 C C . LEU A 1 100 ? -8.101 -2.599 1.923 1.00 87.69 100 LEU A C 1
ATOM 794 O O . LEU A 1 100 ? -8.955 -3.059 1.166 1.00 87.69 100 LEU A O 1
ATOM 798 N N . GLN A 1 101 ? -6.892 -2.214 1.530 1.00 88.12 101 GLN A N 1
ATOM 799 C CA . GLN A 1 101 ? -6.323 -2.666 0.266 1.00 88.12 101 GLN A CA 1
ATOM 800 C C . GLN A 1 101 ? -5.838 -4.104 0.434 1.00 88.12 101 GLN A C 1
ATOM 802 O O . GLN A 1 101 ? -5.522 -4.534 1.550 1.00 88.12 101 GLN A O 1
ATOM 807 N N . HIS A 1 102 ? -5.822 -4.875 -0.647 1.00 87.88 102 HIS A N 1
ATOM 808 C CA . HIS A 1 102 ? -5.339 -6.244 -0.588 1.00 87.88 102 HIS A CA 1
ATOM 809 C C . HIS A 1 102 ? -4.778 -6.737 -1.916 1.00 87.88 102 HIS A C 1
ATOM 811 O O . HIS A 1 102 ? -5.223 -6.315 -2.979 1.00 87.88 102 HIS A O 1
ATOM 817 N N . VAL A 1 103 ? -3.876 -7.711 -1.831 1.00 87.56 103 VAL A N 1
ATOM 818 C CA . VAL A 1 103 ? -3.380 -8.486 -2.972 1.00 87.56 103 VAL A CA 1
ATOM 819 C C . VAL A 1 103 ? -3.564 -9.963 -2.687 1.00 87.56 103 VAL A C 1
ATOM 821 O O . VAL A 1 103 ? -3.292 -10.428 -1.579 1.00 87.56 103 VAL A O 1
ATOM 824 N N . ASP A 1 104 ? -4.041 -10.677 -3.699 1.00 86.88 104 ASP A N 1
ATOM 825 C CA . ASP A 1 104 ? -4.148 -12.128 -3.700 1.00 86.88 104 ASP A CA 1
ATOM 826 C C . ASP A 1 104 ? -2.958 -12.690 -4.479 1.00 86.88 104 ASP A C 1
ATOM 828 O O . ASP A 1 104 ? -2.944 -12.642 -5.707 1.00 86.88 104 ASP A O 1
ATOM 832 N N . ASP A 1 105 ? -1.964 -13.214 -3.762 1.00 80.81 105 ASP A N 1
ATOM 833 C CA . ASP A 1 105 ? -0.798 -13.861 -4.362 1.00 80.81 105 ASP A CA 1
ATOM 834 C C . ASP A 1 105 ? -0.617 -15.262 -3.752 1.00 80.81 105 ASP A C 1
ATOM 836 O O . ASP A 1 105 ? -0.220 -15.394 -2.590 1.00 80.81 105 ASP A O 1
ATOM 840 N N . PRO A 1 106 ? -0.906 -16.334 -4.516 1.00 81.69 106 PRO A N 1
ATOM 841 C CA . PRO A 1 106 ? -0.783 -17.701 -4.024 1.00 81.69 106 PRO A CA 1
ATOM 842 C C . PRO A 1 106 ? 0.672 -18.136 -3.786 1.00 81.69 106 PRO A C 1
ATOM 844 O O . PRO A 1 106 ? 0.887 -19.183 -3.175 1.00 81.69 106 PRO A O 1
ATOM 847 N N . SER A 1 107 ? 1.666 -17.382 -4.270 1.00 85.12 107 SER A N 1
ATOM 848 C CA . SER A 1 107 ? 3.087 -17.656 -4.031 1.00 85.12 107 SER A CA 1
ATOM 849 C C . SER A 1 107 ? 3.546 -17.218 -2.637 1.00 85.12 107 SER A C 1
ATOM 851 O O . SER A 1 107 ? 4.540 -17.731 -2.117 1.00 85.12 107 SER A O 1
ATOM 853 N N . ILE A 1 108 ? 2.792 -16.321 -1.999 1.00 89.25 108 ILE A N 1
ATOM 854 C CA . ILE A 1 108 ? 3.080 -15.825 -0.660 1.00 89.25 108 ILE A CA 1
ATOM 855 C C . ILE A 1 108 ? 2.580 -16.830 0.373 1.00 89.25 108 ILE A C 1
ATOM 857 O O . ILE A 1 108 ? 1.396 -17.153 0.445 1.00 89.25 108 ILE A O 1
ATOM 861 N N . ALA A 1 109 ? 3.507 -17.348 1.179 1.00 91.69 109 ALA A N 1
ATOM 862 C CA . ALA A 1 109 ? 3.226 -18.416 2.136 1.00 91.69 109 ALA A CA 1
ATOM 863 C C . ALA A 1 109 ? 2.809 -17.899 3.522 1.00 91.69 109 ALA A C 1
ATOM 865 O O . ALA A 1 109 ? 2.037 -18.556 4.224 1.00 91.69 109 ALA A O 1
ATOM 866 N N . ASP A 1 110 ? 3.330 -16.742 3.929 1.00 95.62 110 ASP A N 1
ATOM 867 C CA . ASP A 1 110 ? 3.101 -16.152 5.244 1.00 95.62 110 ASP A CA 1
ATOM 868 C C . ASP A 1 110 ? 3.319 -14.627 5.245 1.00 95.62 110 ASP A C 1
ATOM 870 O O . ASP A 1 110 ? 3.685 -14.018 4.237 1.00 95.62 110 ASP A O 1
ATOM 874 N N . LEU A 1 111 ? 3.083 -13.999 6.402 1.00 95.50 111 LEU A N 1
ATOM 875 C CA . LEU A 1 111 ? 3.263 -12.558 6.582 1.00 95.50 111 LEU A CA 1
ATOM 876 C C . LEU A 1 111 ? 4.724 -12.120 6.402 1.00 95.50 111 LEU A C 1
ATOM 878 O O . LEU A 1 111 ? 4.967 -11.018 5.924 1.00 95.50 111 LEU A O 1
ATOM 882 N N . THR A 1 112 ? 5.701 -12.943 6.782 1.00 97.50 112 THR A N 1
ATOM 883 C CA . THR A 1 112 ? 7.120 -12.597 6.621 1.00 97.50 112 THR A CA 1
ATOM 884 C C . THR A 1 112 ? 7.498 -12.561 5.145 1.00 97.50 112 THR A C 1
ATOM 886 O O . THR A 1 112 ? 8.163 -11.619 4.715 1.00 97.50 112 THR A O 1
ATOM 889 N N . ALA A 1 113 ? 7.028 -13.530 4.360 1.00 94.81 113 ALA A N 1
ATOM 890 C CA . ALA A 1 113 ? 7.171 -13.532 2.912 1.00 94.81 113 ALA A CA 1
ATOM 891 C C . ALA A 1 113 ? 6.481 -12.310 2.292 1.00 94.81 113 ALA A C 1
ATOM 893 O O . ALA A 1 113 ? 7.106 -11.606 1.510 1.00 94.81 113 ALA A O 1
ATOM 894 N N . ALA A 1 114 ? 5.247 -12.002 2.707 1.00 95.31 114 ALA A N 1
ATOM 895 C CA . ALA A 1 114 ? 4.516 -10.831 2.223 1.00 95.31 114 ALA A CA 1
ATOM 896 C C . ALA A 1 114 ? 5.263 -9.518 2.501 1.00 95.31 114 ALA A C 1
ATOM 898 O O . ALA A 1 114 ? 5.329 -8.651 1.643 1.00 95.31 114 ALA A O 1
ATOM 899 N N . ARG A 1 115 ? 5.837 -9.365 3.697 1.00 96.31 115 ARG A N 1
ATOM 900 C CA . ARG A 1 115 ? 6.565 -8.154 4.108 1.00 96.31 115 ARG A CA 1
ATOM 901 C C . ARG A 1 115 ? 7.852 -7.923 3.318 1.00 96.31 115 ARG A C 1
ATOM 903 O O . ARG A 1 115 ? 8.187 -6.776 3.052 1.00 96.31 115 ARG A O 1
ATOM 910 N N . ASN A 1 116 ? 8.564 -9.000 2.987 1.00 94.94 116 ASN A N 1
ATOM 911 C CA . ASN A 1 116 ? 9.842 -8.943 2.273 1.00 94.94 116 ASN A CA 1
ATOM 912 C C . ASN A 1 116 ? 9.686 -8.987 0.747 1.00 94.94 116 ASN A C 1
ATOM 914 O O . ASN A 1 116 ? 10.673 -8.793 0.041 1.00 94.94 116 ASN A O 1
ATOM 918 N N . ALA A 1 117 ? 8.492 -9.306 0.249 1.00 90.25 117 ALA A N 1
ATOM 919 C CA . ALA A 1 117 ? 8.188 -9.260 -1.170 1.00 90.25 117 ALA A CA 1
ATOM 920 C C . ALA A 1 117 ? 8.130 -7.812 -1.668 1.00 90.25 117 ALA A C 1
ATOM 922 O O . ALA A 1 117 ? 7.924 -6.886 -0.887 1.00 90.25 117 ALA A O 1
ATOM 923 N N . ASP A 1 118 ? 8.299 -7.671 -2.973 1.00 86.06 118 ASP A N 1
ATOM 924 C CA . ASP A 1 118 ? 8.210 -6.433 -3.737 1.00 86.06 118 ASP A CA 1
ATOM 925 C C . ASP A 1 118 ? 7.069 -6.656 -4.740 1.00 86.06 118 ASP A C 1
ATOM 927 O O . ASP A 1 118 ? 7.226 -7.383 -5.730 1.00 86.06 118 ASP A O 1
ATOM 931 N N . PHE A 1 119 ? 5.856 -6.250 -4.350 1.00 85.38 119 PHE A N 1
ATOM 932 C CA . PHE A 1 119 ? 4.632 -6.639 -5.060 1.00 85.38 119 PHE A CA 1
ATOM 933 C C . PHE A 1 119 ? 4.438 -5.877 -6.361 1.00 85.38 119 PHE A C 1
ATOM 935 O O . PHE A 1 119 ? 3.906 -6.454 -7.314 1.00 85.38 119 PHE A O 1
ATOM 942 N N . ASP A 1 120 ? 4.864 -4.625 -6.415 1.00 78.62 120 ASP A N 1
ATOM 943 C CA . ASP A 1 120 ? 4.804 -3.819 -7.624 1.00 78.62 120 ASP A CA 1
ATOM 944 C C . ASP A 1 120 ? 6.104 -3.864 -8.434 1.00 78.62 120 ASP A C 1
ATOM 946 O O . ASP A 1 120 ? 6.034 -3.708 -9.649 1.00 78.62 120 ASP A O 1
ATOM 950 N N . ARG A 1 121 ? 7.223 -4.310 -7.854 1.00 80.75 121 ARG A N 1
ATOM 951 C CA . ARG A 1 121 ? 8.524 -4.519 -8.518 1.00 80.75 121 ARG A CA 1
ATOM 952 C C . ARG A 1 121 ? 9.282 -3.231 -8.785 1.00 80.75 121 ARG A C 1
ATOM 954 O O . ARG A 1 121 ? 9.991 -3.135 -9.789 1.00 80.75 121 ARG A O 1
ATOM 961 N N . ASP A 1 122 ? 9.157 -2.265 -7.889 1.00 71.69 122 ASP A N 1
ATOM 962 C CA . ASP A 1 122 ? 9.909 -1.015 -7.965 1.00 71.69 122 ASP A CA 1
ATOM 963 C C . ASP A 1 122 ? 11.270 -1.061 -7.243 1.00 71.69 122 ASP A C 1
ATOM 965 O O . ASP A 1 122 ? 12.045 -0.101 -7.289 1.00 71.69 122 ASP A O 1
ATOM 969 N N . GLY A 1 123 ? 11.599 -2.198 -6.620 1.00 78.94 123 GLY A N 1
ATOM 970 C CA . GLY A 1 123 ? 12.854 -2.426 -5.916 1.00 78.94 123 GLY A CA 1
ATOM 971 C C . GLY A 1 123 ? 12.791 -2.177 -4.409 1.00 78.94 123 GLY A C 1
ATOM 972 O O . GLY A 1 123 ? 13.803 -2.401 -3.729 1.00 78.94 123 GLY A O 1
ATOM 973 N N . PHE A 1 124 ? 11.645 -1.767 -3.862 1.00 81.19 124 PHE A N 1
ATOM 974 C CA . PHE A 1 124 ? 11.413 -1.687 -2.427 1.00 81.19 124 PHE A CA 1
ATOM 975 C C . PHE A 1 124 ? 10.535 -2.843 -1.938 1.00 81.19 124 PHE A C 1
ATOM 977 O O . PHE A 1 124 ? 9.621 -3.316 -2.594 1.00 81.19 124 PHE A O 1
ATOM 984 N N . SER A 1 125 ? 10.837 -3.361 -0.745 1.00 88.94 125 SER A N 1
ATOM 985 C CA . SER A 1 125 ? 9.957 -4.360 -0.131 1.00 88.94 125 SER A CA 1
ATOM 986 C C . SER A 1 125 ? 8.705 -3.688 0.427 1.00 88.94 125 SER A C 1
ATOM 988 O O . SER A 1 125 ? 8.834 -2.647 1.079 1.00 88.94 125 SER A O 1
ATOM 990 N N . ASN A 1 126 ? 7.570 -4.381 0.379 1.00 90.88 126 ASN A N 1
ATOM 991 C CA . ASN A 1 126 ? 6.281 -3.914 0.889 1.00 90.88 126 ASN A CA 1
ATOM 992 C C . ASN A 1 126 ? 6.356 -3.315 2.308 1.00 90.88 126 ASN A C 1
ATOM 994 O O . ASN A 1 126 ? 5.728 -2.302 2.613 1.00 90.88 126 ASN A O 1
ATOM 998 N N . ALA A 1 127 ? 7.111 -3.952 3.216 1.00 92.88 127 ALA A N 1
ATOM 999 C CA . ALA A 1 127 ? 7.267 -3.451 4.581 1.00 92.88 127 ALA A CA 1
ATOM 1000 C C . ALA A 1 127 ? 8.100 -2.164 4.650 1.00 92.88 127 ALA A C 1
ATOM 1002 O O . ALA A 1 127 ? 7.801 -1.285 5.453 1.00 92.88 127 ALA A O 1
ATOM 1003 N N . TYR A 1 128 ? 9.138 -2.039 3.823 1.00 88.50 128 TYR A N 1
ATOM 1004 C CA . TYR A 1 128 ? 9.963 -0.832 3.782 1.00 88.50 128 TYR A CA 1
ATOM 1005 C C . TYR A 1 128 ? 9.136 0.375 3.346 1.00 88.50 128 TYR A C 1
ATOM 1007 O O . TYR A 1 128 ? 9.185 1.424 3.988 1.00 88.50 128 TYR A O 1
ATOM 1015 N N . GLU A 1 129 ? 8.310 0.199 2.325 1.00 88.31 129 GLU A N 1
ATOM 1016 C CA . GLU A 1 129 ? 7.445 1.252 1.817 1.00 88.31 129 GLU A CA 1
ATOM 1017 C C . GLU A 1 129 ? 6.452 1.742 2.863 1.00 88.31 129 GLU A C 1
ATOM 1019 O O . GLU A 1 129 ? 6.473 2.916 3.215 1.00 88.31 129 GLU A O 1
ATOM 1024 N N . ILE A 1 130 ? 5.629 0.864 3.440 1.00 90.25 130 ILE A N 1
ATOM 1025 C CA . ILE A 1 130 ? 4.573 1.315 4.361 1.00 90.25 130 ILE A CA 1
ATOM 1026 C C . ILE A 1 130 ? 5.103 1.733 5.742 1.00 90.25 130 ILE A C 1
ATOM 1028 O O . ILE A 1 130 ? 4.459 2.529 6.423 1.00 90.25 130 ILE A O 1
ATOM 1032 N N . GLU A 1 131 ? 6.236 1.181 6.197 1.00 90.31 131 GLU A N 1
ATOM 1033 C CA . GLU A 1 131 ? 6.776 1.453 7.541 1.00 90.31 131 GLU A CA 1
ATOM 1034 C C . GLU A 1 131 ? 7.811 2.574 7.550 1.00 90.31 131 GLU A C 1
ATOM 1036 O O . GLU A 1 131 ? 8.001 3.209 8.589 1.00 90.31 131 GLU A O 1
ATOM 1041 N N . THR A 1 132 ? 8.478 2.821 6.419 1.00 85.69 132 THR A N 1
ATOM 1042 C CA . THR A 1 132 ? 9.569 3.804 6.328 1.00 85.69 132 THR A CA 1
ATOM 1043 C C . THR A 1 132 ? 9.236 4.958 5.392 1.00 85.69 132 THR A C 1
ATOM 1045 O O . THR A 1 132 ? 9.497 6.105 5.751 1.00 85.69 132 THR A O 1
ATOM 1048 N N . LEU A 1 133 ? 8.672 4.683 4.213 1.00 81.31 133 LEU A N 1
ATOM 1049 C CA . LEU A 1 133 ? 8.460 5.701 3.176 1.00 81.31 133 LEU A CA 1
ATOM 1050 C C . LEU A 1 133 ? 7.046 6.300 3.189 1.00 81.31 133 LEU A C 1
ATOM 1052 O O . LEU A 1 133 ? 6.857 7.441 2.779 1.00 81.31 133 LEU A O 1
ATOM 1056 N N . GLY A 1 134 ? 6.056 5.549 3.671 1.00 82.69 134 GLY A N 1
ATOM 1057 C CA . GLY A 1 134 ? 4.639 5.882 3.540 1.00 82.69 134 GLY A CA 1
ATOM 1058 C C . GLY A 1 134 ? 4.101 5.759 2.108 1.00 82.69 134 GLY A C 1
ATOM 1059 O O . GLY A 1 134 ? 3.062 6.349 1.815 1.00 82.69 134 GLY A O 1
ATOM 1060 N N . THR A 1 135 ? 4.790 5.027 1.224 1.00 81.38 135 THR A N 1
ATOM 1061 C CA . THR A 1 135 ? 4.413 4.829 -0.187 1.00 81.38 135 THR A CA 1
ATOM 1062 C C . THR A 1 135 ? 3.525 3.604 -0.398 1.00 81.38 135 THR A C 1
ATOM 1064 O O . THR A 1 135 ? 3.100 2.952 0.560 1.00 81.38 135 THR A O 1
ATOM 1067 N N . SER A 1 136 ? 3.148 3.359 -1.656 1.00 85.31 136 SER A N 1
ATOM 1068 C CA . SER A 1 136 ? 2.202 2.319 -2.032 1.00 85.31 136 SER A CA 1
ATOM 1069 C C . SER A 1 136 ? 2.905 1.036 -2.459 1.00 85.31 136 SER A C 1
ATOM 1071 O O . SER A 1 136 ? 3.380 1.034 -3.578 1.00 85.31 136 SER A O 1
ATOM 1073 N N . PRO A 1 137 ? 2.765 -0.081 -1.720 1.00 86.88 137 PRO A N 1
ATOM 1074 C CA . PRO A 1 137 ? 3.400 -1.357 -2.067 1.00 86.88 137 PRO A CA 1
ATOM 1075 C C . PRO A 1 137 ? 2.767 -2.082 -3.257 1.00 86.88 137 PRO A C 1
ATOM 1077 O O . PRO A 1 137 ? 3.006 -3.259 -3.495 1.00 86.88 137 PRO A O 1
ATOM 1080 N N . LEU A 1 138 ? 1.814 -1.430 -3.915 1.00 85.75 138 LEU A N 1
ATOM 1081 C CA . LEU A 1 138 ? 0.987 -1.997 -4.977 1.00 85.75 138 LEU A CA 1
ATOM 1082 C C . LEU A 1 138 ? 1.061 -1.165 -6.257 1.00 85.75 138 LEU A C 1
ATOM 1084 O O . LEU A 1 138 ? 0.322 -1.455 -7.198 1.00 85.75 138 LEU A O 1
ATOM 1088 N N . LEU A 1 139 ? 1.845 -0.088 -6.258 1.00 77.25 139 LEU A N 1
ATOM 1089 C CA . LEU A 1 139 ? 1.905 0.860 -7.356 1.00 77.25 139 LEU A CA 1
ATOM 1090 C C . LEU A 1 139 ? 3.348 1.293 -7.578 1.00 77.25 139 LEU A C 1
ATOM 1092 O O . LEU A 1 139 ? 3.887 2.096 -6.827 1.00 77.25 139 LEU A O 1
ATOM 1096 N N . VAL A 1 140 ? 3.885 0.853 -8.709 1.00 67.75 140 VAL A N 1
ATOM 1097 C CA . VAL A 1 140 ? 5.083 1.438 -9.300 1.00 67.75 140 VAL A CA 1
ATOM 1098 C C . VAL A 1 140 ? 4.802 2.839 -9.851 1.00 67.75 140 VAL A C 1
ATOM 1100 O O . VAL A 1 140 ? 3.747 3.046 -10.467 1.00 67.75 140 VAL A O 1
ATOM 1103 N N . PRO A 1 141 ? 5.767 3.768 -9.750 1.00 60.66 141 PRO A N 1
ATOM 1104 C CA . PRO A 1 141 ? 6.835 3.811 -8.741 1.00 60.66 141 PRO A CA 1
ATOM 1105 C C . PRO A 1 141 ? 6.304 4.070 -7.323 1.00 60.66 141 PRO A C 1
ATOM 1107 O O . PRO A 1 141 ? 5.350 4.836 -7.169 1.00 60.66 141 PRO A O 1
ATOM 1110 N N . ALA A 1 142 ? 7.011 3.628 -6.276 1.00 63.12 142 ALA A N 1
ATOM 1111 C CA . ALA A 1 142 ? 6.944 4.293 -4.979 1.00 63.12 142 ALA A CA 1
ATOM 1112 C C . ALA A 1 142 ? 7.403 5.745 -5.161 1.00 63.12 142 ALA A C 1
ATOM 1114 O O . ALA A 1 142 ? 8.596 6.029 -5.235 1.00 63.12 142 ALA A O 1
ATOM 1115 N N . LEU A 1 143 ? 6.436 6.663 -5.246 1.00 62.25 143 LEU A N 1
ATOM 1116 C CA . LEU A 1 143 ? 6.576 8.093 -5.561 1.00 62.25 143 LEU A CA 1
ATOM 1117 C C . LEU A 1 143 ? 7.326 8.921 -4.493 1.00 62.25 143 LEU A C 1
ATOM 1119 O O . LEU A 1 143 ? 6.918 10.028 -4.134 1.00 62.25 143 LEU A O 1
ATOM 1123 N N . VAL A 1 144 ? 8.429 8.414 -3.935 1.00 55.94 144 VAL A N 1
ATOM 1124 C CA . VAL A 1 144 ? 9.350 9.237 -3.145 1.00 55.94 144 VAL A CA 1
ATOM 1125 C C . VAL A 1 144 ? 10.159 10.102 -4.099 1.00 55.94 144 VAL A C 1
ATOM 1127 O O . VAL A 1 144 ? 11.102 9.637 -4.732 1.00 55.94 144 VAL A O 1
ATOM 1130 N N . GLY A 1 145 ? 9.815 11.387 -4.139 1.00 64.69 145 GLY A N 1
ATOM 1131 C CA . GLY A 1 145 ? 10.443 12.338 -5.050 1.00 64.69 145 GLY A CA 1
ATOM 1132 C C . GLY A 1 145 ? 9.837 12.277 -6.444 1.00 64.69 145 GLY A C 1
ATOM 1133 O O . GLY A 1 145 ? 10.591 12.179 -7.392 1.00 64.69 145 GLY A O 1
ATOM 1134 N N . ASP A 1 146 ? 8.508 12.280 -6.535 1.00 75.06 146 ASP A N 1
ATOM 1135 C CA . ASP A 1 146 ? 7.720 12.703 -7.702 1.00 75.06 146 ASP A CA 1
ATOM 1136 C C . ASP A 1 146 ? 7.051 14.032 -7.298 1.00 75.06 146 ASP A C 1
ATOM 1138 O O . ASP A 1 146 ? 6.062 14.063 -6.553 1.00 75.06 146 ASP A O 1
ATOM 1142 N N . SER A 1 147 ? 7.701 15.147 -7.621 1.00 79.50 147 SER A N 1
ATOM 1143 C CA . SER A 1 147 ? 7.332 16.475 -7.129 1.00 79.50 147 SER A CA 1
ATOM 1144 C C . SER A 1 147 ? 6.134 17.069 -7.868 1.00 79.50 147 SER A C 1
ATOM 1146 O O . SER A 1 147 ? 5.445 17.929 -7.305 1.00 79.50 147 SER A O 1
ATOM 1148 N N . ASP A 1 148 ? 5.884 16.651 -9.105 1.00 81.94 148 ASP A N 1
ATOM 1149 C CA . ASP A 1 148 ? 4.775 17.095 -9.951 1.00 81.94 148 ASP A CA 1
ATOM 1150 C C . ASP A 1 148 ? 3.619 16.083 -10.049 1.00 81.94 148 ASP A C 1
ATOM 1152 O O . ASP A 1 148 ? 2.555 16.431 -10.571 1.00 81.94 148 ASP A O 1
ATOM 1156 N N . GLN A 1 149 ? 3.748 14.938 -9.375 1.00 77.38 149 GLN A N 1
ATOM 1157 C CA . GLN A 1 149 ? 2.711 13.929 -9.124 1.00 77.38 149 GLN A CA 1
ATOM 1158 C C . GLN A 1 149 ? 2.147 13.317 -10.403 1.00 77.38 149 GLN A C 1
ATOM 1160 O O . GLN A 1 149 ? 0.941 13.047 -10.500 1.00 77.38 149 GLN A O 1
ATOM 1165 N N . ASP A 1 150 ? 3.003 13.134 -11.398 1.00 77.50 150 ASP A N 1
ATOM 1166 C CA . ASP A 1 150 ? 2.614 12.607 -12.696 1.00 77.50 150 ASP A CA 1
ATOM 1167 C C . ASP A 1 150 ? 2.813 11.080 -12.800 1.00 77.50 150 ASP A C 1
ATOM 1169 O O . ASP A 1 150 ? 2.345 10.463 -13.762 1.00 77.50 150 ASP A O 1
ATOM 1173 N N . GLY A 1 151 ? 3.416 10.460 -11.778 1.00 74.31 151 GLY A N 1
ATOM 1174 C CA . GLY A 1 151 ? 3.734 9.038 -11.740 1.00 74.31 151 GLY A CA 1
ATOM 1175 C C . GLY A 1 151 ? 5.148 8.701 -12.217 1.00 74.31 151 GLY A C 1
ATOM 1176 O O . GLY A 1 151 ? 5.447 7.515 -12.380 1.00 74.31 151 GLY A O 1
ATOM 1177 N N . LEU A 1 152 ? 6.008 9.695 -12.440 1.00 77.81 152 LEU A N 1
ATOM 1178 C CA . LEU A 1 152 ? 7.424 9.545 -12.752 1.00 77.81 152 LEU A CA 1
ATOM 1179 C C . LEU A 1 152 ? 8.267 10.036 -11.570 1.00 77.81 152 LEU A C 1
ATOM 1181 O O . LEU A 1 152 ? 7.943 10.996 -10.887 1.00 77.81 152 LEU A O 1
ATOM 1185 N N . LEU A 1 153 ? 9.382 9.361 -11.287 1.00 80.50 153 LEU A N 1
ATOM 1186 C CA . LEU A 1 153 ? 10.298 9.851 -10.255 1.00 80.50 153 LEU A CA 1
ATOM 1187 C C . LEU A 1 153 ? 11.111 11.037 -10.781 1.00 80.50 153 LEU A C 1
ATOM 1189 O O . LEU A 1 153 ? 11.78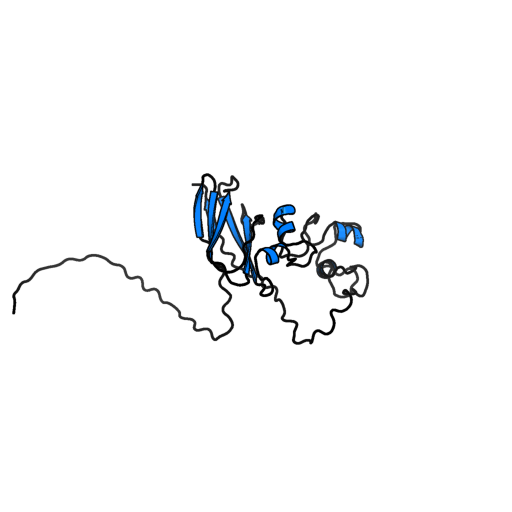4 10.901 -11.804 1.00 80.50 153 LEU A O 1
ATOM 1193 N N . ASP A 1 154 ? 11.221 12.105 -9.988 1.00 78.12 154 ASP A N 1
ATOM 1194 C CA . ASP A 1 154 ? 12.059 13.281 -10.243 1.00 78.12 154 ASP A CA 1
ATOM 1195 C C . ASP A 1 154 ? 13.469 12.867 -10.656 1.00 78.12 154 ASP A C 1
ATOM 1197 O O . ASP A 1 154 ? 14.075 13.425 -11.562 1.00 78.12 154 ASP A O 1
ATOM 1201 N N . SER A 1 155 ? 14.037 11.872 -9.971 1.00 77.62 155 SER A N 1
ATOM 1202 C CA . SER A 1 155 ? 15.396 11.406 -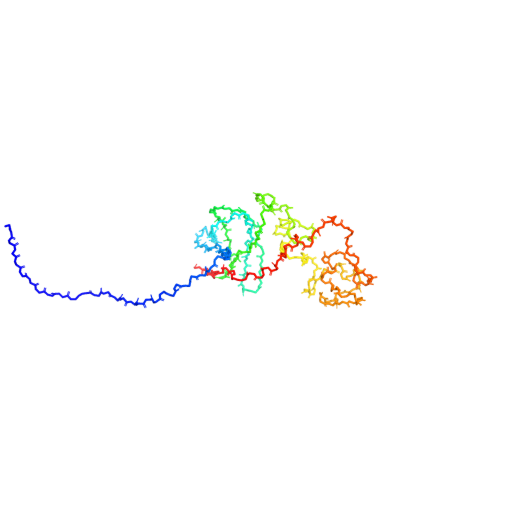10.257 1.00 77.62 155 SER A CA 1
ATOM 1203 C C . SER A 1 155 ? 15.534 10.791 -11.653 1.00 77.62 155 SER A C 1
ATOM 1205 O O . SER A 1 155 ? 16.558 10.997 -12.308 1.00 77.62 155 SER A O 1
ATOM 1207 N N . TRP A 1 156 ? 14.506 10.084 -12.121 1.00 82.81 156 TRP A N 1
ATOM 1208 C CA . TRP A 1 156 ? 14.452 9.496 -13.454 1.00 82.81 156 TRP A CA 1
ATOM 1209 C C . TRP A 1 156 ? 14.211 10.578 -14.506 1.00 82.81 156 TRP A C 1
ATOM 1211 O O . TRP A 1 156 ? 14.946 10.659 -15.491 1.00 82.81 156 TRP A O 1
ATOM 1221 N N . GLU A 1 157 ? 13.268 11.484 -14.258 1.00 88.25 157 GLU A N 1
ATOM 1222 C CA . GLU A 1 157 ? 13.005 12.608 -15.150 1.00 88.25 157 GLU A CA 1
ATOM 1223 C C . GLU A 1 157 ? 14.230 13.523 -15.300 1.00 88.25 157 GLU A C 1
ATOM 1225 O O . GLU A 1 157 ? 14.627 13.888 -16.408 1.00 88.25 157 GLU A O 1
ATOM 1230 N N . ILE A 1 158 ? 14.924 13.830 -14.202 1.00 83.88 158 ILE A N 1
ATOM 1231 C CA . ILE A 1 158 ? 16.182 14.583 -14.225 1.00 83.88 158 ILE A CA 1
ATOM 1232 C C . ILE A 1 158 ? 17.282 13.809 -14.961 1.00 83.88 158 ILE A C 1
ATOM 1234 O O . ILE A 1 158 ? 18.065 14.424 -15.688 1.00 83.88 158 ILE A O 1
ATOM 1238 N N . GLN A 1 159 ? 17.356 12.484 -14.809 1.00 86.12 159 GLN A N 1
ATOM 1239 C CA . GLN A 1 159 ? 18.355 11.661 -15.492 1.00 86.12 159 GLN A CA 1
ATOM 1240 C C . GLN A 1 159 ? 18.181 11.677 -17.016 1.00 86.12 159 GLN A C 1
ATOM 1242 O O . GLN A 1 159 ? 19.179 11.787 -17.733 1.00 86.12 159 GLN A O 1
ATOM 1247 N N . TYR A 1 160 ? 16.947 11.556 -17.508 1.00 84.88 160 TYR A N 1
ATOM 1248 C CA . TYR A 1 160 ? 16.677 11.389 -18.938 1.00 84.88 160 TYR A CA 1
ATOM 1249 C C . TYR A 1 160 ? 16.293 12.691 -19.653 1.00 84.88 160 TYR A C 1
ATOM 1251 O O . TYR A 1 160 ? 16.638 12.865 -20.820 1.00 84.88 160 TYR A O 1
ATOM 1259 N N . PHE A 1 161 ? 15.661 13.640 -18.962 1.00 91.44 161 PHE A N 1
ATOM 1260 C CA . PHE A 1 161 ? 15.135 14.881 -19.548 1.00 91.44 161 PHE A CA 1
ATOM 1261 C C . PHE A 1 161 ? 15.706 16.154 -18.911 1.00 91.44 161 PHE A C 1
ATOM 1263 O O . PHE A 1 161 ? 15.626 17.237 -19.498 1.00 91.44 161 PHE A O 1
ATOM 1270 N N . GLY A 1 162 ? 16.309 16.053 -17.722 1.00 90.56 162 GLY A N 1
ATOM 1271 C CA . GLY A 1 162 ? 16.916 17.185 -17.015 1.00 90.56 162 GLY A CA 1
ATOM 1272 C C . GLY A 1 162 ? 15.911 18.185 -16.433 1.00 90.56 162 GLY A C 1
ATOM 1273 O O . GLY A 1 162 ? 16.310 19.283 -16.044 1.00 90.56 162 GLY A O 1
ATOM 1274 N N . ASN A 1 163 ? 14.623 17.838 -16.403 1.00 90.81 163 ASN A N 1
ATOM 1275 C CA . ASN A 1 163 ? 13.527 18.620 -15.828 1.00 90.81 163 ASN A CA 1
ATOM 1276 C C . ASN A 1 163 ? 12.349 17.701 -15.460 1.00 90.81 163 ASN A C 1
ATOM 1278 O O . ASN A 1 163 ? 12.327 16.573 -15.933 1.00 90.81 163 ASN A O 1
ATOM 1282 N N . LEU A 1 164 ? 11.413 18.223 -14.662 1.00 88.94 164 LEU A N 1
ATOM 1283 C CA . LEU A 1 164 ? 10.181 17.567 -14.193 1.00 88.94 164 LEU A CA 1
ATOM 1284 C C . LEU A 1 164 ? 8.999 18.065 -15.026 1.00 88.94 164 LEU A C 1
ATOM 1286 O O . LEU A 1 164 ? 8.265 18.971 -14.635 1.00 88.94 164 LEU A O 1
ATOM 1290 N N . SER A 1 165 ? 9.006 17.780 -16.315 1.00 92.88 165 SER A N 1
ATOM 1291 C CA . SER A 1 165 ? 7.933 18.257 -17.203 1.00 92.88 165 SER A CA 1
ATOM 1292 C C . SER A 1 165 ? 7.533 17.203 -18.206 1.00 92.88 165 SER A C 1
ATOM 1294 O O . SER A 1 165 ? 6.799 17.511 -19.153 1.00 92.88 165 SER A O 1
ATOM 1296 N N . GLN A 1 166 ? 8.047 15.986 -18.035 1.00 91.44 166 GLN A N 1
ATOM 1297 C CA . GLN A 1 166 ? 7.490 14.872 -18.755 1.00 91.44 166 GLN A CA 1
ATOM 1298 C C . GLN A 1 166 ? 6.148 14.512 -18.143 1.00 91.44 166 GLN A C 1
ATOM 1300 O O . GLN A 1 166 ? 5.720 15.058 -17.135 1.00 91.44 166 GLN A O 1
ATOM 1305 N N . ILE A 1 167 ? 5.424 13.693 -18.888 1.00 88.81 167 ILE A N 1
ATOM 1306 C CA . ILE A 1 167 ? 4.188 13.103 -18.416 1.00 88.81 167 ILE A CA 1
ATOM 1307 C C . ILE A 1 167 ? 4.288 11.604 -18.632 1.00 88.81 167 ILE A C 1
ATOM 1309 O O . ILE A 1 167 ? 4.784 11.158 -19.673 1.00 88.81 167 ILE A O 1
ATOM 1313 N N . ALA A 1 168 ? 3.776 10.835 -17.679 1.00 85.12 168 ALA A N 1
ATOM 1314 C CA . ALA A 1 168 ? 3.719 9.374 -17.718 1.00 85.12 168 ALA A CA 1
ATOM 1315 C C . ALA A 1 168 ? 3.258 8.774 -19.066 1.00 85.12 168 ALA A C 1
ATOM 1317 O O . ALA A 1 168 ? 3.769 7.746 -19.498 1.00 85.12 168 ALA A O 1
ATOM 1318 N N . ASN A 1 169 ? 2.312 9.408 -19.765 1.00 86.00 169 ASN A N 1
ATOM 1319 C CA . ASN A 1 169 ? 1.730 8.879 -21.005 1.00 86.00 169 ASN A CA 1
ATOM 1320 C C . ASN A 1 169 ? 2.384 9.388 -22.304 1.00 86.00 169 ASN A C 1
ATOM 1322 O O . ASN A 1 169 ? 1.866 9.096 -23.385 1.00 86.00 169 ASN A O 1
ATOM 1326 N N . ALA A 1 170 ? 3.459 10.175 -22.223 1.00 87.62 170 ALA A N 1
ATOM 1327 C CA . ALA A 1 170 ? 4.196 10.610 -23.404 1.00 87.62 170 ALA A CA 1
ATOM 1328 C C . ALA A 1 170 ? 5.098 9.488 -23.937 1.00 87.62 170 ALA A C 1
ATOM 1330 O O . ALA A 1 170 ? 5.522 8.626 -23.182 1.00 87.62 170 ALA A O 1
ATOM 1331 N N . ASP A 1 171 ? 5.386 9.537 -25.236 1.00 88.44 171 ASP A N 1
ATOM 1332 C CA . ASP A 1 171 ? 6.311 8.651 -25.957 1.00 88.44 171 ASP A CA 1
ATOM 1333 C C . ASP A 1 171 ? 7.288 9.561 -26.730 1.00 88.44 171 ASP A C 1
ATOM 1335 O O . ASP A 1 171 ? 7.001 9.969 -27.865 1.00 88.44 171 ASP A O 1
ATOM 1339 N N . PRO A 1 172 ? 8.350 10.059 -26.066 1.00 88.25 172 PRO A N 1
ATOM 1340 C CA . PRO A 1 172 ? 9.228 11.075 -26.641 1.00 88.25 172 PRO A CA 1
ATOM 1341 C C . PRO A 1 172 ? 10.098 10.556 -27.787 1.00 88.25 172 PRO A C 1
ATOM 1343 O O . PRO A 1 172 ? 10.473 11.345 -28.663 1.00 88.25 172 PRO A O 1
ATOM 1346 N N . ASP A 1 173 ? 10.428 9.264 -27.792 1.00 87.75 173 ASP A N 1
ATOM 1347 C CA . ASP A 1 173 ? 11.273 8.651 -28.814 1.00 87.75 173 ASP A CA 1
ATOM 1348 C C . ASP A 1 173 ? 10.482 7.972 -29.945 1.00 87.75 173 ASP A C 1
ATOM 1350 O O . ASP A 1 173 ? 11.025 7.774 -31.035 1.00 87.75 173 ASP A O 1
ATOM 1354 N N . GLY A 1 174 ? 9.177 7.775 -29.770 1.00 85.94 174 GLY A N 1
ATOM 1355 C CA . GLY A 1 174 ? 8.240 7.366 -30.808 1.00 85.94 174 GLY A CA 1
ATOM 1356 C C . GLY A 1 174 ? 8.281 5.873 -31.112 1.00 85.94 174 GLY A C 1
ATOM 1357 O O . GLY A 1 174 ? 7.982 5.481 -32.249 1.00 85.94 174 GLY A O 1
ATOM 1358 N N . ASP A 1 175 ? 8.696 5.046 -30.155 1.00 82.44 175 ASP A N 1
ATOM 1359 C CA . ASP A 1 175 ? 8.774 3.599 -30.329 1.00 82.44 175 ASP A CA 1
ATOM 1360 C C . ASP A 1 175 ? 7.480 2.852 -29.953 1.00 82.44 175 ASP A C 1
ATOM 1362 O O . ASP A 1 175 ? 7.334 1.661 -30.260 1.00 82.44 175 ASP A O 1
ATOM 1366 N N . GLY A 1 176 ? 6.504 3.576 -29.398 1.00 82.88 176 GLY A N 1
ATOM 1367 C CA . GLY A 1 176 ? 5.196 3.072 -29.004 1.00 82.88 176 GLY A CA 1
ATOM 1368 C C . GLY A 1 176 ? 5.099 2.613 -27.550 1.00 82.88 176 GLY A C 1
ATOM 1369 O O . GLY A 1 176 ? 4.043 2.088 -27.184 1.00 82.88 176 GLY A O 1
ATOM 1370 N N . VAL A 1 177 ? 6.149 2.793 -26.747 1.00 80.69 177 VAL A N 1
ATOM 1371 C CA . VAL A 1 177 ? 6.162 2.597 -25.292 1.00 80.69 177 VAL A CA 1
ATOM 1372 C C . VAL A 1 177 ? 6.130 3.974 -24.627 1.00 80.69 177 VAL A C 1
ATOM 1374 O O . VAL A 1 177 ? 6.807 4.896 -25.063 1.00 80.69 177 VAL A O 1
ATOM 1377 N N . ASN A 1 178 ? 5.290 4.162 -23.607 1.00 83.81 178 ASN A N 1
ATOM 1378 C CA . ASN A 1 178 ? 5.221 5.460 -22.923 1.00 83.81 178 ASN A CA 1
ATOM 1379 C C . ASN A 1 178 ? 6.214 5.564 -21.754 1.00 83.81 178 ASN A C 1
ATOM 1381 O O . ASN A 1 178 ? 6.631 4.553 -21.195 1.00 83.81 178 ASN A O 1
ATOM 1385 N N . ASN A 1 179 ? 6.507 6.791 -21.318 1.00 84.75 179 ASN A N 1
ATOM 1386 C CA . ASN A 1 179 ? 7.415 7.097 -20.212 1.00 84.75 179 ASN A CA 1
ATOM 1387 C C . ASN A 1 179 ? 7.135 6.277 -18.948 1.00 84.75 179 ASN A C 1
ATOM 1389 O O . ASN A 1 179 ? 8.074 5.878 -18.274 1.00 84.75 179 ASN A O 1
ATOM 1393 N N . GLN A 1 180 ? 5.869 6.023 -18.606 1.00 81.31 180 GLN A N 1
ATOM 1394 C CA . GLN A 1 180 ? 5.515 5.217 -17.440 1.00 81.31 180 GLN A CA 1
ATOM 1395 C C . GLN A 1 180 ? 5.913 3.754 -17.634 1.00 81.31 180 GLN A C 1
ATOM 1397 O O . GLN A 1 180 ? 6.531 3.162 -16.756 1.00 81.31 180 GLN A O 1
ATOM 1402 N N . GLU A 1 181 ? 5.580 3.158 -18.775 1.00 77.31 181 GLU A N 1
ATOM 1403 C CA . GLU A 1 181 ? 5.983 1.793 -19.114 1.00 77.31 181 GLU A CA 1
ATOM 1404 C C . GLU A 1 181 ? 7.506 1.666 -19.167 1.00 77.31 181 GLU A C 1
ATOM 1406 O O . GLU A 1 181 ? 8.067 0.687 -18.679 1.00 77.31 181 GLU A O 1
ATOM 1411 N N . GLU A 1 182 ? 8.190 2.666 -19.705 1.00 80.12 182 GLU A N 1
ATOM 1412 C CA . GLU A 1 182 ? 9.644 2.707 -19.763 1.00 80.12 182 GLU A CA 1
ATOM 1413 C C . GLU A 1 182 ? 10.301 2.889 -18.401 1.00 80.12 182 GLU A C 1
ATOM 1415 O O . GLU A 1 182 ? 11.259 2.185 -18.072 1.00 80.12 182 GLU A O 1
ATOM 1420 N N . PHE A 1 183 ? 9.752 3.784 -17.581 1.00 77.69 183 PHE A N 1
ATOM 1421 C CA . PHE A 1 183 ? 10.131 3.970 -16.191 1.00 77.69 183 PHE A CA 1
ATOM 1422 C C . PHE A 1 183 ? 10.033 2.640 -15.429 1.00 77.69 183 PHE A C 1
ATOM 1424 O O . PHE A 1 183 ? 11.002 2.214 -14.800 1.00 77.69 183 PHE A O 1
ATOM 1431 N N . ILE A 1 184 ? 8.900 1.939 -15.562 1.00 70.12 184 ILE A N 1
ATOM 1432 C CA . ILE A 1 184 ? 8.647 0.635 -14.928 1.00 70.12 184 ILE A CA 1
ATOM 1433 C C . ILE A 1 184 ? 9.623 -0.430 -15.435 1.00 70.12 184 ILE A C 1
ATOM 1435 O O . ILE A 1 184 ? 10.113 -1.258 -14.668 1.00 70.12 184 ILE A O 1
ATOM 1439 N N . ASN A 1 185 ? 9.917 -0.426 -16.734 1.00 70.06 185 ASN A N 1
ATOM 1440 C CA . ASN A 1 185 ? 10.798 -1.412 -17.355 1.00 70.06 185 ASN A CA 1
ATOM 1441 C C . ASN A 1 185 ? 12.292 -1.085 -17.192 1.00 70.06 185 ASN A C 1
ATOM 1443 O O . ASN A 1 185 ? 13.137 -1.895 -17.589 1.00 70.06 185 ASN A O 1
ATOM 1447 N N . GLY A 1 186 ? 12.630 0.082 -16.634 1.00 72.81 186 GLY A N 1
ATOM 1448 C CA . GLY A 1 186 ? 13.998 0.586 -16.556 1.00 72.81 186 GLY A CA 1
ATOM 1449 C C . GLY A 1 186 ? 14.638 0.817 -17.931 1.00 72.81 186 GLY A C 1
ATOM 1450 O O . GLY A 1 186 ? 15.860 0.684 -18.058 1.00 72.81 186 GLY A O 1
ATOM 1451 N N . SER A 1 187 ? 13.837 1.105 -18.966 1.00 74.94 187 SER A N 1
ATOM 1452 C CA . SER A 1 187 ? 14.334 1.464 -20.299 1.00 74.94 187 SER A CA 1
ATOM 1453 C C . SER A 1 187 ? 14.687 2.953 -20.383 1.00 74.94 187 SER A C 1
ATOM 1455 O O . SER A 1 187 ? 14.590 3.699 -19.407 1.00 74.94 187 SER A O 1
ATOM 1457 N N . ASN A 1 188 ? 15.237 3.365 -21.526 1.00 82.69 188 ASN A N 1
ATOM 1458 C CA . ASN A 1 188 ? 15.650 4.742 -21.757 1.00 82.69 188 ASN A CA 1
ATOM 1459 C C . ASN A 1 188 ? 14.629 5.428 -22.674 1.00 82.69 188 ASN A C 1
ATOM 1461 O O . ASN A 1 188 ? 14.660 5.121 -23.864 1.00 82.69 188 ASN A O 1
ATOM 1465 N N . PRO A 1 189 ? 13.895 6.439 -22.178 1.00 86.62 189 PRO A N 1
ATOM 1466 C CA . PRO A 1 189 ? 12.781 7.075 -22.881 1.00 86.62 189 PRO A CA 1
ATOM 1467 C C . PRO A 1 189 ? 13.164 8.042 -23.995 1.00 86.62 189 PRO A C 1
ATOM 1469 O O . PRO A 1 189 ? 12.379 8.861 -24.468 1.00 86.62 189 PRO A O 1
ATOM 1472 N N . ASN A 1 190 ? 14.433 8.002 -24.382 1.00 87.06 190 ASN A N 1
ATOM 1473 C CA . ASN A 1 190 ? 14.990 8.782 -25.471 1.00 87.06 190 ASN A CA 1
ATOM 1474 C C . ASN A 1 190 ? 15.741 7.879 -26.464 1.00 87.06 190 ASN A C 1
ATOM 1476 O O . ASN A 1 190 ? 16.611 8.370 -27.194 1.00 87.06 190 ASN A O 1
ATOM 1480 N N . HIS A 1 191 ? 15.511 6.562 -26.453 1.00 82.62 191 HIS A N 1
ATOM 1481 C CA . HIS A 1 191 ? 16.289 5.623 -27.250 1.00 82.62 191 HIS A CA 1
ATOM 1482 C C . HIS A 1 191 ? 15.477 4.450 -27.810 1.00 82.62 191 HIS A C 1
ATOM 1484 O O . HIS A 1 191 ? 15.274 3.431 -27.156 1.00 82.62 191 HIS A O 1
ATOM 1490 N N . ILE A 1 192 ? 15.252 4.513 -29.125 1.00 77.06 192 ILE A N 1
ATOM 1491 C CA . ILE A 1 192 ? 14.644 3.438 -29.907 1.00 77.06 192 ILE A CA 1
ATOM 1492 C C . ILE A 1 192 ? 15.642 2.286 -30.169 1.00 77.06 192 ILE A C 1
ATOM 1494 O O . ILE A 1 192 ? 16.760 2.528 -30.643 1.00 77.06 192 ILE A O 1
ATOM 1498 N N . PRO A 1 193 ? 15.226 1.013 -30.035 1.00 71.75 193 PRO A N 1
ATOM 1499 C CA . PRO A 1 193 ? 14.011 0.579 -29.350 1.00 71.75 193 PRO A CA 1
ATOM 1500 C C . PRO A 1 193 ? 14.218 0.642 -27.834 1.00 71.75 193 PRO A C 1
ATOM 1502 O O . PRO A 1 193 ? 15.345 0.424 -27.373 1.00 71.75 193 PRO A O 1
ATOM 1505 N N . SER A 1 194 ? 13.129 0.799 -27.085 1.00 69.56 194 SER A N 1
ATOM 1506 C CA . SER A 1 194 ? 13.033 0.483 -25.664 1.00 69.56 194 SER A CA 1
ATOM 1507 C C . SER A 1 194 ? 13.459 -0.968 -25.478 1.00 69.56 194 SER A C 1
ATOM 1509 O O . SER A 1 194 ? 12.672 -1.912 -25.597 1.00 69.56 194 SER A O 1
ATOM 1511 N N . THR A 1 195 ? 14.759 -1.204 -25.292 1.00 58.00 195 THR A N 1
ATOM 1512 C CA . THR A 1 195 ? 15.275 -2.548 -25.065 1.00 58.00 195 THR A CA 1
ATOM 1513 C C . THR A 1 195 ? 14.801 -2.972 -23.688 1.00 58.00 195 THR A C 1
ATOM 1515 O O . THR A 1 195 ? 15.418 -2.608 -22.688 1.00 58.00 195 THR A O 1
ATOM 1518 N N . ALA A 1 196 ? 13.717 -3.748 -23.641 1.00 49.22 196 ALA A N 1
ATOM 1519 C CA . ALA A 1 196 ? 13.367 -4.539 -22.472 1.00 49.22 196 ALA A CA 1
ATOM 1520 C C . ALA A 1 196 ? 14.620 -5.290 -21.975 1.00 49.22 196 ALA A C 1
ATOM 1522 O O . ALA A 1 196 ? 15.452 -5.705 -22.800 1.00 49.22 196 ALA A O 1
ATOM 1523 N N . PRO A 1 197 ? 14.785 -5.505 -20.660 1.00 42.38 197 PRO A N 1
ATOM 1524 C CA . PRO A 1 197 ? 15.873 -6.335 -20.185 1.00 42.38 197 PRO A CA 1
ATOM 1525 C C . PRO A 1 197 ? 15.816 -7.726 -20.846 1.00 42.38 197 PRO A C 1
ATOM 1527 O O . PRO A 1 197 ? 14.754 -8.314 -21.052 1.00 42.38 197 PRO A O 1
ATOM 1530 N N . VAL A 1 198 ? 17.002 -8.220 -21.209 1.00 32.59 198 VAL A N 1
ATOM 1531 C CA . VAL A 1 198 ? 17.324 -9.529 -21.811 1.00 32.59 198 VAL A CA 1
ATOM 1532 C C . VAL A 1 198 ? 16.557 -10.714 -21.162 1.00 32.59 198 VAL A C 1
ATOM 1534 O O . VAL A 1 198 ? 16.154 -10.647 -20.004 1.00 32.59 198 VAL A O 1
ATOM 1537 N N . PRO A 1 199 ? 16.366 -11.837 -21.885 1.00 33.03 199 PRO A N 1
ATOM 1538 C CA . PRO A 1 199 ? 15.181 -12.690 -21.843 1.00 33.03 199 PRO A CA 1
ATOM 1539 C C . PRO A 1 199 ? 15.030 -13.487 -20.542 1.00 33.03 199 PRO A C 1
ATOM 1541 O O . PRO A 1 199 ? 15.923 -14.247 -20.161 1.00 33.03 199 PRO A O 1
ATOM 1544 N N . ILE A 1 200 ? 13.828 -13.463 -19.961 1.00 39.69 200 ILE A N 1
ATOM 1545 C CA . ILE A 1 200 ? 13.344 -14.590 -19.156 1.00 39.69 200 ILE A CA 1
ATOM 1546 C C . ILE A 1 200 ? 13.076 -15.721 -20.156 1.00 39.69 200 ILE A C 1
ATOM 1548 O O . ILE A 1 200 ? 12.212 -15.603 -21.024 1.00 39.69 200 ILE A O 1
ATOM 1552 N N . GLY A 1 201 ? 13.899 -16.767 -20.125 1.00 32.62 201 GLY A N 1
ATOM 1553 C CA . GLY A 1 201 ? 13.860 -17.842 -21.115 1.00 32.62 201 GLY A CA 1
ATOM 1554 C C . GLY A 1 201 ? 12.460 -18.437 -21.297 1.00 32.62 201 GLY A C 1
ATOM 1555 O O . GLY A 1 201 ? 11.801 -18.761 -20.317 1.00 32.62 201 GLY A O 1
ATOM 1556 N N . ASN A 1 202 ? 12.053 -18.601 -22.562 1.00 42.22 202 ASN A N 1
ATOM 1557 C CA . ASN A 1 202 ? 10.902 -19.384 -23.022 1.00 42.22 202 ASN A CA 1
ATOM 1558 C C . ASN A 1 202 ? 9.664 -19.333 -22.106 1.00 42.22 202 ASN A C 1
ATOM 1560 O O . ASN A 1 202 ? 9.398 -20.280 -21.365 1.00 42.22 202 ASN A O 1
ATOM 1564 N N . LEU A 1 203 ? 8.843 -18.293 -22.243 1.00 37.66 203 LEU A N 1
ATOM 1565 C CA . LEU A 1 203 ? 7.441 -18.393 -21.851 1.00 37.66 203 LEU A CA 1
ATOM 1566 C C . LEU A 1 203 ? 6.591 -18.577 -23.106 1.00 37.66 203 LEU A C 1
ATOM 1568 O O . LEU A 1 203 ? 6.471 -17.702 -23.959 1.00 37.66 203 LEU A O 1
ATOM 1572 N N . ASP A 1 204 ? 6.075 -19.795 -23.213 1.00 40.94 204 ASP A N 1
ATOM 1573 C CA . ASP A 1 204 ? 4.936 -20.181 -24.031 1.00 40.94 204 ASP A CA 1
ATOM 1574 C C . ASP A 1 204 ? 3.854 -19.077 -23.992 1.00 40.94 204 ASP A C 1
ATOM 1576 O O . ASP A 1 204 ? 3.474 -18.644 -22.900 1.00 40.94 204 ASP A O 1
ATOM 1580 N N . PRO A 1 205 ? 3.318 -18.616 -25.139 1.00 40.72 205 PRO A N 1
ATOM 1581 C CA . PRO A 1 205 ? 2.234 -17.630 -25.171 1.00 40.72 205 PRO A CA 1
ATOM 1582 C C . PRO A 1 205 ? 0.947 -18.087 -24.453 1.00 40.72 205 PRO A C 1
ATOM 1584 O O . PRO A 1 205 ? 0.012 -17.300 -24.331 1.00 40.72 205 PRO A O 1
ATOM 1587 N N . ASN A 1 206 ? 0.894 -19.320 -23.937 1.00 38.47 206 ASN A N 1
ATOM 1588 C CA . ASN A 1 206 ? -0.192 -19.832 -23.104 1.00 38.47 206 ASN A CA 1
ATOM 1589 C C . ASN A 1 206 ? 0.013 -19.674 -21.580 1.00 38.47 206 ASN A C 1
ATOM 1591 O O . ASN A 1 206 ? -0.864 -20.098 -20.828 1.00 38.47 206 ASN A O 1
ATOM 1595 N N . THR A 1 207 ? 1.117 -19.089 -21.092 1.00 38.75 207 THR A N 1
ATOM 1596 C CA . THR A 1 207 ? 1.344 -18.879 -19.639 1.00 38.75 207 THR A CA 1
ATOM 1597 C C . THR A 1 207 ? 1.317 -17.426 -19.176 1.00 38.75 207 THR A C 1
ATOM 1599 O O . THR A 1 207 ? 1.370 -17.183 -17.968 1.00 38.75 207 THR A O 1
ATOM 1602 N N . VAL A 1 208 ? 1.127 -16.456 -20.079 1.00 34.53 208 VAL A N 1
ATOM 1603 C CA . VAL A 1 208 ? 0.751 -15.089 -19.683 1.00 34.53 208 VAL A CA 1
ATOM 1604 C C . VAL A 1 208 ? -0.723 -15.110 -19.292 1.00 34.53 208 VAL A C 1
ATOM 1606 O O . VAL A 1 208 ? -1.613 -14.724 -20.048 1.00 34.53 208 VAL A O 1
ATOM 1609 N N . THR A 1 209 ? -0.993 -15.592 -18.081 1.00 32.94 209 THR A N 1
ATOM 1610 C CA . THR A 1 209 ? -2.213 -15.184 -17.394 1.00 32.94 209 THR A CA 1
ATOM 1611 C C . THR A 1 209 ? -2.048 -13.688 -17.234 1.00 32.94 209 THR A C 1
ATOM 1613 O O . THR A 1 209 ? -1.174 -13.248 -16.489 1.00 32.94 209 THR A O 1
ATOM 1616 N N . GLN A 1 210 ? -2.800 -12.917 -18.018 1.00 31.08 210 GLN A N 1
ATOM 1617 C CA . GLN A 1 210 ? -2.943 -11.494 -17.787 1.00 31.08 210 GLN A CA 1
ATOM 1618 C C . GLN A 1 210 ? -3.204 -11.338 -16.293 1.00 31.08 210 GLN A C 1
ATOM 1620 O O . GLN A 1 210 ? -4.242 -11.785 -15.800 1.00 31.08 210 GLN A O 1
ATOM 1625 N N . VAL A 1 211 ? -2.250 -10.763 -15.563 1.00 36.56 211 VAL A N 1
ATOM 1626 C CA . VAL A 1 211 ? -2.566 -10.152 -14.280 1.00 36.56 211 VAL A CA 1
ATOM 1627 C C . VAL A 1 211 ? -3.377 -8.945 -14.700 1.00 36.56 211 VAL A C 1
ATOM 1629 O O . VAL A 1 211 ? -2.845 -7.874 -14.957 1.00 36.56 211 VAL A O 1
ATOM 1632 N N . THR A 1 212 ? -4.659 -9.180 -14.980 1.00 31.16 212 THR A N 1
ATOM 1633 C CA . THR A 1 212 ? -5.592 -8.115 -15.268 1.00 31.16 212 THR A CA 1
ATOM 1634 C C . THR A 1 212 ? -5.482 -7.194 -14.081 1.00 31.16 212 THR A C 1
ATOM 1636 O O . THR A 1 212 ? -5.628 -7.636 -12.939 1.00 31.16 212 THR A O 1
ATOM 1639 N N . ASN A 1 213 ? -5.159 -5.940 -14.369 1.00 32.09 213 ASN A N 1
ATOM 1640 C CA . ASN A 1 213 ? -5.217 -4.826 -13.448 1.00 32.09 213 ASN A CA 1
ATOM 1641 C C . ASN A 1 213 ? -6.642 -4.836 -12.899 1.00 32.09 213 ASN A C 1
ATOM 1643 O O . ASN A 1 213 ? -7.572 -4.290 -13.498 1.00 32.09 213 ASN A O 1
ATOM 1647 N N . ASN A 1 214 ? -6.833 -5.576 -11.814 1.00 32.59 214 ASN A N 1
ATOM 1648 C CA . ASN A 1 214 ? -8.098 -5.724 -11.143 1.00 32.59 214 ASN A CA 1
ATOM 1649 C C . ASN A 1 214 ? -8.260 -4.432 -10.356 1.00 32.59 214 ASN A C 1
ATOM 1651 O O . ASN A 1 214 ? -8.053 -4.401 -9.147 1.00 32.59 214 ASN A O 1
ATOM 1655 N N . TRP A 1 215 ? -8.600 -3.357 -11.068 1.00 36.97 215 TRP A N 1
ATOM 1656 C CA . TRP A 1 215 ? -9.262 -2.197 -10.501 1.00 36.97 215 TRP A CA 1
ATOM 1657 C C . TRP A 1 215 ? -10.488 -2.722 -9.752 1.00 36.97 215 TRP A C 1
ATOM 1659 O O . TRP A 1 215 ? -11.536 -2.975 -10.345 1.00 36.97 215 TRP A O 1
ATOM 1669 N N . GLN A 1 216 ? -10.328 -2.996 -8.459 1.00 35.94 216 GLN A N 1
ATOM 1670 C CA . GLN A 1 216 ? -11.395 -3.500 -7.608 1.00 35.94 216 GLN A CA 1
ATOM 1671 C C . GLN A 1 216 ? -11.826 -2.397 -6.657 1.00 35.94 216 GLN A C 1
ATOM 1673 O O . GLN A 1 216 ? -11.296 -2.244 -5.562 1.00 35.94 216 GLN A O 1
ATOM 1678 N N . GLU A 1 217 ? -12.865 -1.681 -7.064 1.00 31.34 217 GLU A N 1
ATOM 1679 C CA . GLU A 1 217 ? -13.838 -1.170 -6.106 1.00 31.34 217 GLU A CA 1
ATOM 1680 C C . GLU A 1 217 ? -14.951 -2.226 -5.940 1.00 31.34 217 GLU A C 1
ATOM 1682 O O . GLU A 1 217 ? -15.264 -2.931 -6.906 1.00 31.34 217 GLU A O 1
ATOM 1687 N N . PRO A 1 218 ? -15.555 -2.389 -4.744 1.00 44.72 218 PRO A N 1
ATOM 1688 C CA . PRO A 1 218 ? -15.704 -1.366 -3.716 1.00 44.72 218 PRO A CA 1
ATOM 1689 C C . PRO A 1 218 ? -14.906 -1.674 -2.446 1.00 44.72 218 PRO A C 1
ATOM 1691 O O . PRO A 1 218 ? -15.205 -2.645 -1.744 1.00 44.72 218 PRO A O 1
ATOM 1694 N N . VAL A 1 219 ? -13.963 -0.799 -2.088 1.00 51.69 219 VAL A N 1
ATOM 1695 C CA . VAL A 1 219 ? -13.426 -0.764 -0.728 1.00 51.69 219 VAL A CA 1
ATOM 1696 C C . VAL A 1 219 ? -14.559 -0.540 0.265 1.00 51.69 219 VAL A C 1
ATOM 1698 O O . VAL A 1 219 ? -15.296 0.445 0.210 1.00 51.69 219 VAL A O 1
ATOM 1701 N N . SER A 1 220 ? -14.709 -1.467 1.210 1.00 50.28 220 SER A N 1
ATOM 1702 C CA . SER A 1 220 ? -15.596 -1.250 2.352 1.00 50.28 220 SER A CA 1
ATOM 1703 C C . SER A 1 220 ? -15.032 -0.118 3.204 1.00 50.28 220 SER A C 1
ATOM 1705 O O . SER A 1 220 ? -14.144 -0.352 4.022 1.00 50.28 220 SER A O 1
ATOM 1707 N N . PHE A 1 221 ? -15.543 1.100 3.025 1.00 53.50 221 PHE A N 1
ATOM 1708 C CA . PHE A 1 221 ? -15.213 2.221 3.894 1.00 53.50 221 PHE A CA 1
ATOM 1709 C C . PHE A 1 221 ? -16.296 2.442 4.945 1.00 53.50 221 PHE A C 1
ATOM 1711 O O . PHE A 1 221 ? -17.482 2.163 4.750 1.00 53.50 221 PHE A O 1
ATOM 1718 N N . LYS A 1 222 ? -15.875 2.937 6.104 1.00 63.69 222 LYS A N 1
ATOM 1719 C CA . LYS A 1 222 ? -16.772 3.329 7.186 1.00 63.69 222 LYS A CA 1
ATOM 1720 C C . LYS A 1 222 ? -16.320 4.678 7.722 1.00 63.69 222 LYS A C 1
ATOM 1722 O O . LYS A 1 222 ? -15.123 4.908 7.853 1.00 63.69 222 LYS A O 1
ATOM 1727 N N . VAL A 1 223 ? -17.286 5.555 7.985 1.00 61.69 223 VAL A N 1
ATOM 1728 C CA . VAL A 1 223 ? -17.047 6.868 8.593 1.00 61.69 223 VAL A CA 1
ATOM 1729 C C . VAL A 1 223 ? -17.020 6.698 10.102 1.00 61.69 223 VAL A C 1
ATOM 1731 O O . VAL A 1 223 ? -17.949 6.115 10.674 1.00 61.69 223 VAL A O 1
ATOM 1734 N N . PHE A 1 224 ? -15.980 7.214 10.739 1.00 61.56 224 PHE A N 1
ATOM 1735 C CA . PHE A 1 224 ? -15.878 7.281 12.192 1.00 61.56 224 PHE A CA 1
ATOM 1736 C C . PHE A 1 224 ? -16.162 8.692 12.649 1.00 61.56 224 PHE A C 1
ATOM 1738 O O . PHE A 1 224 ? -15.757 9.633 11.986 1.00 61.56 224 PHE A O 1
ATOM 1745 N N . THR A 1 225 ? -16.839 8.827 13.784 1.00 57.91 225 THR A N 1
ATOM 1746 C CA . THR A 1 225 ? -17.046 10.117 14.438 1.00 57.91 225 THR A CA 1
ATOM 1747 C C . THR A 1 225 ? -16.596 9.982 15.876 1.00 57.91 225 THR A C 1
ATOM 1749 O O . THR A 1 225 ? -16.997 9.033 16.556 1.00 57.91 225 THR A O 1
ATOM 1752 N N . LYS A 1 226 ? -15.760 10.913 16.330 1.00 57.62 226 LYS A N 1
ATOM 1753 C CA . LYS A 1 226 ? -15.401 11.063 17.738 1.00 57.62 226 LYS A CA 1
ATOM 1754 C C . LYS A 1 226 ? -16.693 11.348 18.516 1.00 57.62 226 LYS A C 1
ATOM 1756 O O . LYS A 1 226 ? -17.399 12.302 18.190 1.00 57.62 226 LYS A O 1
ATOM 1761 N N . ILE A 1 227 ? -17.043 10.447 19.438 1.00 54.97 227 ILE A N 1
ATOM 1762 C CA . ILE A 1 227 ? -18.248 10.539 20.284 1.00 54.97 227 ILE A CA 1
ATOM 1763 C C . ILE A 1 227 ? -17.957 11.470 21.458 1.00 54.97 227 ILE A C 1
ATOM 1765 O O . ILE A 1 227 ? -16.851 11.338 22.028 1.00 54.97 227 ILE A O 1
#

Secondary structure (DSSP, 8-state):
---------------------------SS----PPP--EEEE-STTEEEEEEEE-TTEEEEEEEESSSSS-EE-S--EESSEEEEEEEE-TT-SEEEEEEEEEE-TT--SHHHHHH--SS-SSS-HHHIIIII---TTSSS--TT-SS-SSS-HHHHHHHTSSS---TT--SS-SS--HHHHHHHT--TTSSS----S--S---TTS--------------EEEE--

Radius of gyration: 26.09 Å; chains: 1; bounding box: 84×55×60 Å

Foldseek 3Di:
DDDDDDDDDDDDDDDDDDDDDDDDDDDDDDDPPDDWAWDWDDDPPQKIKIKTFFAAQKKKWKWKALPVPDIWTALDMAHGGDMDIDIGGNVPHQKMKMFIDMDRDNVQDGPVSQQQDQQLQQPDGPNCCRVPVRADSNDPPRAPQLPVPQRAHQVLCCVQPVDNPAHQADQQCPQPAGNVNLRSQVFRSNDPPRDRPDDPPDDDPVPCPPPPPPPDDDTPMDMDGDD